Protein AF-A0A1I2HSJ0-F1 (afdb_monomer_lite)

Structure (mmCIF, N/CA/C/O backbone):
data_AF-A0A1I2HSJ0-F1
#
_entry.id   AF-A0A1I2HSJ0-F1
#
loop_
_atom_site.group_PDB
_atom_site.id
_atom_site.type_symbol
_atom_site.label_atom_id
_atom_site.label_alt_id
_atom_site.label_comp_id
_atom_site.label_asym_id
_atom_site.label_entity_id
_atom_site.label_seq_id
_atom_site.pdbx_PDB_ins_code
_atom_site.Cartn_x
_atom_site.Cartn_y
_atom_site.Cartn_z
_atom_site.occupancy
_atom_site.B_iso_or_equiv
_atom_site.auth_seq_id
_atom_site.auth_comp_id
_atom_site.auth_asym_id
_atom_site.auth_atom_id
_atom_site.pdbx_PDB_model_num
ATOM 1 N N . GLU A 1 1 ? -2.936 -10.728 34.534 1.00 44.41 1 GLU A N 1
ATOM 2 C CA . GLU A 1 1 ? -4.259 -10.962 33.909 1.00 44.41 1 GLU A CA 1
ATOM 3 C C . GLU A 1 1 ? -5.364 -11.464 34.856 1.00 44.41 1 GLU A C 1
ATOM 5 O O . GLU A 1 1 ? -6.481 -11.619 34.393 1.00 44.41 1 GLU A O 1
ATOM 10 N N . PHE A 1 2 ? -5.161 -11.601 36.178 1.00 40.41 2 PHE A N 1
ATOM 11 C CA . PHE A 1 2 ? -6.197 -12.157 37.080 1.00 40.41 2 PHE A CA 1
ATOM 12 C C . PHE A 1 2 ? -6.937 -11.155 37.998 1.00 40.41 2 PHE A C 1
ATOM 14 O O . PHE A 1 2 ? -7.727 -11.572 38.834 1.00 40.41 2 PHE A O 1
ATOM 21 N N . GLY A 1 3 ? -6.752 -9.837 37.840 1.00 39.75 3 GLY A N 1
ATOM 22 C CA . GLY A 1 3 ? -7.390 -8.831 38.715 1.00 39.75 3 GLY A CA 1
ATOM 23 C C . GLY A 1 3 ? -8.724 -8.244 38.225 1.00 39.75 3 GLY A C 1
ATOM 24 O O . GLY A 1 3 ? -9.483 -7.700 39.019 1.00 39.75 3 GLY A O 1
ATOM 25 N N . LEU A 1 4 ? -9.037 -8.349 36.928 1.00 43.53 4 LEU A N 1
ATOM 26 C CA . LEU A 1 4 ? -10.189 -7.658 36.321 1.00 43.53 4 LEU A CA 1
ATOM 27 C C . LEU A 1 4 ? -11.532 -8.382 36.521 1.00 43.53 4 LEU A C 1
ATOM 29 O O . LEU A 1 4 ? -12.572 -7.731 36.545 1.00 43.53 4 LEU A O 1
ATOM 33 N N . CYS A 1 5 ? -11.532 -9.706 36.706 1.00 46.28 5 CYS A N 1
ATOM 34 C CA . CYS A 1 5 ? -12.782 -10.472 36.806 1.00 46.28 5 CYS A CA 1
ATOM 35 C C . CYS A 1 5 ? -13.463 -10.340 38.176 1.00 46.28 5 CYS A C 1
ATOM 37 O O . CYS A 1 5 ? -14.684 -10.435 38.260 1.00 46.28 5 CYS A O 1
ATOM 39 N N . HIS A 1 6 ? -12.698 -10.108 39.249 1.00 43.31 6 HIS A N 1
ATOM 40 C CA . HIS A 1 6 ? -13.271 -10.070 40.596 1.00 43.31 6 HIS A CA 1
ATOM 41 C C . HIS A 1 6 ? -13.843 -8.692 40.957 1.00 43.31 6 HIS A C 1
ATOM 43 O O . HIS A 1 6 ? -14.881 -8.611 41.606 1.00 43.31 6 HIS A O 1
ATOM 49 N N . PHE A 1 7 ? -13.238 -7.612 40.453 1.00 44.72 7 PHE A N 1
ATOM 50 C CA . PHE A 1 7 ? -13.693 -6.244 40.725 1.00 44.72 7 PHE A CA 1
ATOM 51 C C . PHE A 1 7 ? -14.946 -5.851 39.925 1.00 44.72 7 PHE A C 1
ATOM 53 O O . PHE A 1 7 ? -15.774 -5.076 40.399 1.00 44.72 7 PHE A O 1
ATOM 60 N N . ALA A 1 8 ? -15.147 -6.450 38.743 1.00 49.34 8 ALA A N 1
ATOM 61 C CA . ALA A 1 8 ? -16.379 -6.274 37.974 1.00 49.34 8 ALA A CA 1
ATOM 62 C C . ALA A 1 8 ? -17.621 -6.740 38.755 1.00 49.34 8 ALA A C 1
ATOM 64 O O . ALA A 1 8 ? -18.686 -6.150 38.603 1.00 49.34 8 ALA A O 1
ATOM 65 N N . HIS A 1 9 ? -17.475 -7.751 39.621 1.00 50.16 9 HIS A N 1
ATOM 66 C CA . HIS A 1 9 ? -18.591 -8.378 40.326 1.00 50.16 9 HIS A CA 1
ATOM 67 C C . HIS A 1 9 ? -19.227 -7.477 41.404 1.00 50.16 9 HIS A C 1
ATOM 69 O O . HIS A 1 9 ? -20.451 -7.507 41.565 1.00 50.16 9 HIS A O 1
ATOM 75 N N . ASP A 1 10 ? -18.437 -6.649 42.099 1.00 46.84 10 ASP A N 1
ATOM 76 C CA . ASP A 1 10 ? -18.915 -5.824 43.222 1.00 46.84 10 ASP A CA 1
ATOM 77 C C . ASP A 1 10 ? -19.620 -4.538 42.748 1.00 46.84 10 ASP A C 1
ATOM 79 O O . ASP A 1 10 ? -20.697 -4.179 43.227 1.00 46.84 10 ASP A O 1
ATOM 83 N N . ILE A 1 11 ? -19.114 -3.911 41.680 1.00 53.66 11 ILE A N 1
ATOM 84 C CA . ILE A 1 11 ? -19.785 -2.762 41.049 1.00 53.66 11 ILE A CA 1
ATOM 85 C C . ILE A 1 11 ? -21.135 -3.191 40.448 1.00 53.66 11 ILE A C 1
ATOM 87 O O . ILE A 1 11 ? -22.133 -2.488 40.620 1.00 53.66 11 ILE A O 1
ATOM 91 N N . THR A 1 12 ? -21.237 -4.385 39.844 1.00 51.28 12 THR A N 1
ATOM 92 C CA . THR A 1 12 ? -22.528 -4.887 39.330 1.00 51.28 12 THR A CA 1
ATOM 93 C C . THR A 1 12 ? -23.609 -5.042 40.398 1.00 51.28 12 THR A C 1
ATOM 95 O O . THR A 1 12 ? -24.787 -4.947 40.057 1.00 51.28 12 THR A O 1
ATOM 98 N N . ALA A 1 13 ? -23.267 -5.266 41.672 1.00 55.00 13 ALA A N 1
ATOM 99 C CA . ALA A 1 13 ? -24.269 -5.470 42.719 1.00 55.00 13 ALA A CA 1
ATOM 100 C C . ALA A 1 13 ? -25.101 -4.202 42.988 1.00 55.00 13 ALA A C 1
ATOM 102 O O . ALA A 1 13 ? -26.310 -4.309 43.197 1.00 55.00 13 ALA A O 1
ATOM 103 N N . ARG A 1 14 ? -24.502 -3.005 42.882 1.00 51.84 14 ARG A N 1
ATOM 104 C CA . ARG A 1 14 ? -25.222 -1.720 43.015 1.00 51.84 14 ARG A CA 1
ATOM 105 C C . ARG A 1 14 ? -26.042 -1.347 41.773 1.00 51.84 14 ARG A C 1
ATOM 107 O O . ARG A 1 14 ? -27.007 -0.600 41.891 1.00 51.84 14 ARG A O 1
ATOM 114 N N . PHE A 1 15 ? -25.721 -1.906 40.604 1.00 51.09 15 PHE A N 1
ATOM 115 C CA . PHE A 1 15 ? -26.460 -1.680 39.352 1.00 51.09 15 PHE A CA 1
ATOM 116 C C . PHE A 1 15 ? -27.660 -2.625 39.134 1.00 51.09 15 PHE A C 1
ATOM 118 O O . PHE A 1 15 ? -28.466 -2.380 38.238 1.00 51.09 15 PHE A O 1
ATOM 125 N N . ARG A 1 16 ? -27.835 -3.674 39.953 1.00 49.19 16 ARG A N 1
ATOM 126 C CA . ARG A 1 16 ? -28.928 -4.668 39.817 1.00 49.19 16 ARG A CA 1
ATOM 127 C C . ARG A 1 16 ? -30.343 -4.139 40.075 1.00 49.19 16 ARG A C 1
ATOM 129 O O . ARG A 1 16 ? -31.298 -4.858 39.808 1.00 49.19 16 ARG A O 1
ATOM 136 N N . ALA A 1 17 ? -30.502 -2.918 40.583 1.00 52.84 17 ALA A N 1
ATOM 137 C CA . ALA A 1 17 ? -31.824 -2.353 40.870 1.00 52.84 17 ALA A CA 1
ATOM 138 C C . ALA A 1 17 ? -32.571 -1.844 39.619 1.00 52.84 17 ALA A C 1
ATOM 140 O O . ALA A 1 17 ? -33.705 -1.388 39.731 1.00 52.84 17 ALA A O 1
ATOM 141 N N . GLN A 1 18 ? -31.953 -1.895 38.436 1.00 57.91 18 GLN A N 1
ATOM 142 C CA . GLN A 1 18 ? -32.561 -1.437 37.187 1.00 57.91 18 GLN A CA 1
ATOM 143 C C . GLN A 1 18 ? -32.742 -2.608 36.212 1.00 57.91 18 GLN A C 1
ATOM 145 O O . GLN A 1 18 ? -31.921 -3.528 36.219 1.00 57.91 18 GLN A O 1
ATOM 150 N N . PRO A 1 19 ? -33.805 -2.600 35.384 1.00 60.06 19 PRO A N 1
ATOM 151 C CA . PRO A 1 19 ? -34.140 -3.712 34.504 1.00 60.06 19 PRO A CA 1
ATOM 152 C C . PRO A 1 19 ? -33.136 -3.797 33.350 1.00 60.06 19 PRO A C 1
ATOM 154 O O . PRO A 1 19 ? -33.367 -3.297 32.252 1.00 60.06 19 PRO A O 1
ATOM 157 N N . THR A 1 20 ? -31.997 -4.440 33.587 1.00 65.19 20 THR A N 1
ATOM 158 C CA . THR A 1 20 ? -31.202 -4.994 32.497 1.00 65.19 20 THR A CA 1
ATOM 159 C C . THR A 1 20 ? -31.960 -6.208 31.958 1.00 65.19 20 THR A C 1
ATOM 161 O O . THR A 1 20 ? -32.399 -7.051 32.747 1.00 65.19 20 THR A O 1
ATOM 164 N N . PRO A 1 21 ? -32.174 -6.322 30.635 1.00 71.12 21 PRO A N 1
ATOM 165 C CA . PRO A 1 21 ? -32.798 -7.514 30.088 1.00 71.12 21 PRO A CA 1
ATOM 166 C C . PRO A 1 21 ? -31.933 -8.721 30.478 1.00 71.12 21 PRO A C 1
ATOM 168 O O . PRO A 1 21 ? -30.738 -8.720 30.191 1.00 71.12 21 PRO A O 1
ATOM 171 N N . PRO A 1 22 ? -32.471 -9.766 31.124 1.00 72.56 22 PRO A N 1
ATOM 172 C CA . PRO A 1 22 ? -31.659 -10.901 31.570 1.00 72.56 22 PRO A CA 1
ATOM 173 C C . PRO A 1 22 ? -30.940 -11.622 30.411 1.00 72.56 22 PRO A C 1
ATOM 175 O O . PRO A 1 22 ? -29.936 -12.305 30.626 1.00 72.56 22 PRO A O 1
ATOM 178 N N . SER A 1 23 ? -31.408 -11.439 29.171 1.00 81.69 23 SER A N 1
ATOM 179 C CA . SER A 1 23 ? -30.760 -11.921 27.947 1.00 81.69 23 SER A CA 1
ATOM 180 C C . SER A 1 23 ? -29.439 -11.212 27.619 1.00 81.69 23 SER A C 1
ATOM 182 O O . SER A 1 23 ? -28.520 -11.880 27.131 1.00 81.69 23 SER A O 1
ATOM 184 N N . THR A 1 24 ? -29.285 -9.918 27.938 1.00 77.94 24 THR A N 1
ATOM 185 C CA . THR A 1 24 ? -28.072 -9.148 27.589 1.00 77.94 24 THR A CA 1
ATOM 186 C C . THR A 1 24 ? -26.873 -9.653 28.368 1.00 77.94 24 THR A C 1
ATOM 188 O O . THR A 1 24 ? -25.784 -9.837 27.831 1.00 77.94 24 THR A O 1
ATOM 191 N N . LEU A 1 25 ? -27.081 -9.925 29.654 1.00 77.50 25 LEU A N 1
ATOM 192 C CA . LEU A 1 25 ? -26.028 -10.382 30.550 1.00 77.50 25 LEU A CA 1
ATOM 193 C C . LEU A 1 25 ? -25.605 -11.815 30.212 1.00 77.50 25 LEU A C 1
ATOM 195 O O . LEU A 1 25 ? -24.420 -12.144 30.236 1.00 77.50 25 LEU A O 1
ATOM 199 N N . LYS A 1 26 ? -26.570 -12.659 29.829 1.00 83.75 26 LYS A N 1
ATOM 200 C CA . LYS A 1 26 ? -26.301 -14.024 29.370 1.00 83.75 26 LYS A CA 1
ATOM 201 C C . LYS A 1 26 ? -25.494 -14.033 28.069 1.00 83.75 26 LYS A C 1
ATOM 203 O O . LYS A 1 26 ? -24.528 -14.784 27.970 1.00 83.75 26 LYS A O 1
ATOM 208 N N . SER A 1 27 ? -25.865 -13.210 27.088 1.00 81.69 27 SER A N 1
ATOM 209 C CA . SER A 1 27 ? -25.133 -13.109 25.817 1.00 81.69 27 SER A CA 1
ATOM 210 C C . SER A 1 27 ? -23.717 -12.557 26.018 1.00 81.69 27 SER A C 1
ATOM 212 O O . SER A 1 27 ? -22.771 -13.111 25.455 1.00 81.69 27 SER A O 1
ATOM 214 N N . LEU A 1 28 ? -23.546 -11.577 26.914 1.00 77.50 28 LEU A N 1
ATOM 215 C CA . LEU A 1 28 ? -22.236 -11.027 27.266 1.00 77.50 28 LEU A CA 1
ATOM 216 C C . LEU A 1 28 ? -21.327 -12.099 27.886 1.00 77.50 28 LEU A C 1
ATOM 218 O O . LEU A 1 28 ? -20.192 -12.275 27.447 1.00 77.50 28 LEU A O 1
ATOM 222 N N . ASN A 1 29 ? -21.849 -12.863 28.851 1.00 79.69 29 ASN A N 1
ATOM 223 C CA . ASN A 1 29 ? -21.112 -13.944 29.514 1.00 79.69 29 ASN A CA 1
ATOM 224 C C . ASN A 1 29 ? -20.748 -15.087 28.556 1.00 79.69 29 ASN A C 1
ATOM 226 O O . ASN A 1 29 ? -19.729 -15.747 28.741 1.00 79.69 29 ASN A O 1
ATOM 230 N N . ASN A 1 30 ? -21.549 -15.294 27.511 1.00 85.50 30 ASN A N 1
ATOM 231 C CA . ASN A 1 30 ? -21.288 -16.290 26.475 1.00 85.50 30 ASN A CA 1
ATOM 232 C C . ASN A 1 30 ? -20.321 -15.790 25.382 1.00 85.50 30 ASN A C 1
ATOM 234 O O . ASN A 1 30 ? -20.060 -16.517 24.424 1.00 85.50 30 ASN A O 1
ATOM 238 N N . GLY A 1 31 ? -19.817 -14.553 25.477 1.00 84.00 31 GLY A N 1
ATOM 239 C CA . GLY A 1 31 ? -18.971 -13.938 24.449 1.00 84.00 31 GLY A CA 1
ATOM 240 C C . GLY A 1 31 ? -19.719 -13.564 23.162 1.00 84.00 31 GLY A C 1
ATOM 241 O O . GLY A 1 31 ? -19.091 -13.218 22.159 1.00 84.00 31 GLY A O 1
ATOM 242 N N . ALA A 1 32 ? -21.055 -13.598 23.169 1.00 89.75 32 ALA A N 1
ATOM 243 C CA . ALA A 1 32 ? -21.910 -13.207 22.050 1.00 89.75 32 ALA A CA 1
ATOM 244 C C . ALA A 1 32 ? -22.073 -11.677 21.998 1.00 89.75 32 ALA A C 1
ATOM 246 O O . ALA A 1 32 ? -23.175 -11.136 22.055 1.00 89.75 32 ALA A O 1
ATOM 247 N N . PHE A 1 33 ? -20.946 -10.963 21.895 1.00 88.75 33 PHE A N 1
ATOM 248 C CA . PHE A 1 33 ? -20.904 -9.505 22.023 1.00 88.75 33 PHE A CA 1
ATOM 249 C C . PHE A 1 33 ? -21.768 -8.772 20.992 1.00 88.75 33 PHE A C 1
ATOM 251 O O . PHE A 1 33 ? -22.210 -7.666 21.272 1.00 88.75 33 PHE A O 1
ATOM 258 N N . VAL A 1 34 ? -21.968 -9.332 19.794 1.00 88.19 34 VAL A N 1
ATOM 259 C CA . VAL A 1 34 ? -22.765 -8.689 18.732 1.00 88.19 34 VAL A CA 1
ATOM 260 C C . VAL A 1 34 ? -24.244 -8.659 19.112 1.00 88.19 34 VAL A C 1
ATOM 262 O O . VAL A 1 34 ? -24.867 -7.604 19.039 1.00 88.19 34 VAL A O 1
ATOM 265 N N . ASP A 1 35 ? -24.771 -9.785 19.591 1.00 88.62 35 ASP A N 1
ATOM 266 C CA . ASP A 1 35 ? -26.172 -9.902 20.004 1.00 88.62 35 ASP A CA 1
ATOM 267 C C . ASP A 1 35 ? -26.445 -9.023 21.232 1.00 88.62 35 ASP A C 1
ATOM 269 O O . ASP A 1 35 ? -27.440 -8.297 21.289 1.00 88.62 35 ASP A O 1
ATOM 273 N N . SER A 1 36 ? -25.504 -9.008 22.187 1.00 88.50 36 SER A N 1
ATOM 274 C CA . SER A 1 36 ? -25.561 -8.107 23.339 1.00 88.50 36 SER A CA 1
ATOM 275 C C . SER A 1 36 ? -25.579 -6.632 22.916 1.00 88.50 36 SER A C 1
ATOM 277 O O . SER A 1 36 ? -26.333 -5.850 23.487 1.00 88.50 36 SER A O 1
ATOM 279 N N . GLU A 1 37 ? -24.771 -6.230 21.924 1.00 90.69 37 GLU A N 1
ATOM 280 C CA . GLU A 1 37 ? -24.716 -4.842 21.434 1.00 90.69 37 GLU A CA 1
ATOM 281 C C . GLU A 1 37 ? -26.066 -4.393 20.886 1.00 90.69 37 GLU A C 1
ATOM 283 O O . GLU A 1 37 ? -26.517 -3.287 21.179 1.00 90.69 37 GLU A O 1
ATOM 288 N N . GLU A 1 38 ? -26.708 -5.249 20.091 1.00 91.06 38 GLU A N 1
ATOM 289 C CA . GLU A 1 38 ? -28.007 -4.959 19.496 1.00 91.06 38 GLU A CA 1
ATOM 290 C C . GLU A 1 38 ? -29.075 -4.778 20.578 1.00 91.06 38 GLU A C 1
ATOM 292 O O . GLU A 1 38 ? -29.839 -3.812 20.541 1.00 91.06 38 GLU A O 1
ATOM 297 N N . GLU A 1 39 ? -29.092 -5.651 21.587 1.00 90.19 39 GLU A N 1
ATOM 298 C CA . GLU A 1 39 ? -30.003 -5.520 22.723 1.00 90.19 39 GLU A CA 1
ATOM 299 C C . GLU A 1 39 ? -29.773 -4.226 23.510 1.00 90.19 39 GLU A C 1
ATOM 301 O O . GLU A 1 39 ? -30.736 -3.510 23.790 1.00 90.19 39 GLU A O 1
ATOM 306 N N . TRP A 1 40 ? -28.522 -3.869 23.810 1.00 92.06 40 TRP A N 1
ATOM 307 C CA . TRP A 1 40 ? -28.217 -2.599 24.475 1.00 92.06 40 TRP A CA 1
ATOM 308 C C . TRP A 1 40 ? -28.601 -1.392 23.613 1.00 92.06 40 TRP A C 1
ATOM 310 O O . TRP A 1 40 ? -29.163 -0.435 24.136 1.00 92.06 40 TRP A O 1
ATOM 320 N N . ARG A 1 41 ? -28.408 -1.439 22.289 1.00 91.19 41 ARG A N 1
ATOM 321 C CA . ARG A 1 41 ? -28.874 -0.376 21.378 1.00 91.19 41 ARG A CA 1
ATOM 322 C C . ARG A 1 41 ? -30.392 -0.237 21.349 1.00 91.19 41 ARG A C 1
ATOM 324 O O . ARG A 1 41 ? -30.890 0.883 21.265 1.00 91.19 41 ARG A O 1
ATOM 331 N N . ARG A 1 42 ? -31.138 -1.341 21.463 1.00 90.56 42 ARG A N 1
ATOM 332 C CA . ARG A 1 42 ? -32.598 -1.276 21.638 1.00 90.56 42 ARG A CA 1
ATOM 333 C C . ARG A 1 42 ? -32.965 -0.559 22.933 1.00 90.56 42 ARG A C 1
ATOM 335 O O . ARG A 1 42 ? -33.889 0.242 22.929 1.00 90.56 42 ARG A O 1
ATOM 342 N N . VAL A 1 43 ? -32.224 -0.785 24.018 1.00 90.00 43 VAL A N 1
ATOM 343 C CA . VAL A 1 43 ? -32.441 -0.051 25.275 1.00 90.00 43 VAL A CA 1
ATOM 344 C C . VAL A 1 43 ? -32.054 1.428 25.145 1.00 90.00 43 VAL A C 1
ATOM 346 O O . VAL A 1 43 ? -32.776 2.287 25.649 1.00 90.00 43 VAL A O 1
ATOM 349 N N . ALA A 1 44 ? -30.980 1.736 24.412 1.00 91.62 44 ALA A N 1
ATOM 350 C CA . ALA A 1 44 ? -30.547 3.104 24.122 1.00 91.62 44 ALA A C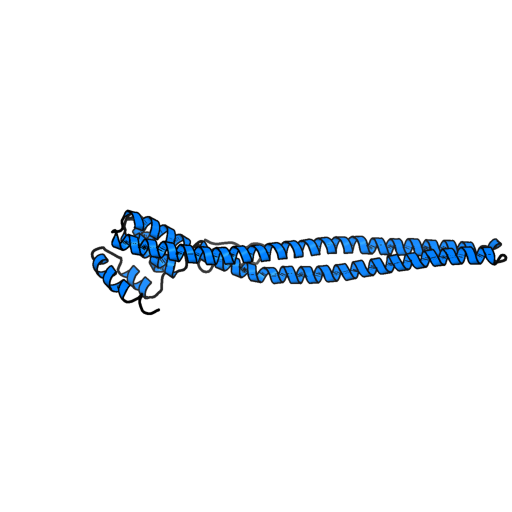A 1
ATOM 351 C C . ALA A 1 44 ? -31.630 3.948 23.452 1.00 91.62 44 ALA A C 1
ATOM 353 O O . ALA A 1 44 ? -31.747 5.136 23.739 1.00 91.62 44 ALA A O 1
ATOM 354 N N . PHE A 1 45 ? -32.461 3.327 22.615 1.00 91.00 45 PHE A N 1
ATOM 355 C CA . PHE A 1 45 ? -33.603 3.995 22.000 1.00 91.00 45 PHE A CA 1
ATOM 356 C C . PHE A 1 45 ? -34.622 4.502 23.032 1.00 91.00 45 PHE A C 1
ATOM 358 O O . PHE A 1 45 ? -35.150 5.601 22.888 1.00 91.00 45 PHE A O 1
ATOM 365 N N . PHE A 1 46 ? -34.893 3.720 24.080 1.00 91.50 46 PHE A N 1
ATOM 366 C CA . PHE A 1 46 ? -35.891 4.075 25.094 1.00 91.50 46 PHE A CA 1
ATOM 367 C C . PHE A 1 46 ? -35.337 4.982 26.191 1.00 91.50 46 PHE A C 1
ATOM 369 O O . PHE A 1 46 ? -36.080 5.779 26.762 1.00 91.50 46 PHE A O 1
ATOM 376 N N . ALA A 1 47 ? -34.050 4.858 26.506 1.00 91.31 47 ALA A N 1
ATOM 377 C CA . ALA A 1 47 ? -33.424 5.600 27.589 1.00 91.31 47 ALA A CA 1
ATOM 378 C C . ALA A 1 47 ? -32.015 6.070 27.180 1.00 91.31 47 ALA A C 1
ATOM 380 O O . ALA A 1 47 ? -31.019 5.534 27.670 1.00 91.31 47 ALA A O 1
ATOM 381 N N . PRO A 1 48 ? -31.913 7.083 26.297 1.00 92.19 48 PRO A N 1
ATOM 382 C CA . PRO A 1 48 ? -30.639 7.510 25.721 1.00 92.19 48 PRO A CA 1
ATOM 383 C C . PRO A 1 48 ? -29.688 8.153 26.729 1.00 92.19 48 PRO A C 1
ATOM 385 O O . PRO A 1 48 ? -28.506 8.200 26.460 1.00 92.19 48 PRO A O 1
ATOM 388 N N . ASN A 1 49 ? -30.178 8.620 27.883 1.00 91.88 49 ASN A N 1
ATOM 389 C CA . ASN A 1 49 ? -29.346 9.204 28.945 1.00 91.88 49 ASN A CA 1
ATOM 390 C C . ASN A 1 49 ? -29.126 8.221 30.108 1.00 91.88 49 ASN A C 1
ATOM 392 O O . ASN A 1 49 ? -28.798 8.616 31.232 1.00 91.88 49 ASN A O 1
ATOM 396 N N . TRP A 1 50 ? -29.407 6.932 29.897 1.00 91.44 50 TRP A N 1
ATOM 397 C CA . TRP A 1 50 ? -29.327 5.946 30.961 1.00 91.44 50 TRP A CA 1
ATOM 398 C C . TRP A 1 50 ? -27.871 5.616 31.276 1.00 91.44 50 TRP A C 1
ATOM 400 O O . TRP A 1 50 ? -27.233 4.824 30.607 1.00 91.44 50 TRP A O 1
ATOM 410 N N . ARG A 1 51 ? -27.321 6.194 32.338 1.00 91.62 51 ARG A N 1
ATOM 411 C CA . ARG A 1 51 ? -25.899 6.064 32.692 1.00 91.62 51 ARG A CA 1
ATOM 412 C C . ARG A 1 51 ? -25.291 4.639 32.589 1.00 91.62 51 ARG A C 1
ATOM 414 O O . ARG A 1 51 ? -24.287 4.499 31.894 1.00 91.62 51 ARG A O 1
ATOM 421 N N . PRO A 1 52 ? -25.841 3.571 33.208 1.00 89.94 52 PRO A N 1
ATOM 422 C CA . PRO A 1 52 ? -25.271 2.223 33.084 1.00 89.94 52 PRO A CA 1
ATOM 423 C C . PRO A 1 52 ? -25.216 1.687 31.646 1.00 89.94 52 PRO A C 1
ATOM 425 O O . PRO A 1 52 ? -24.361 0.855 31.342 1.00 89.94 52 PRO A O 1
ATOM 428 N N . LEU A 1 53 ? -26.107 2.149 30.765 1.00 92.69 53 LEU A N 1
ATOM 429 C CA . LEU A 1 53 ? -26.123 1.771 29.354 1.00 92.69 53 LEU A CA 1
ATOM 430 C C . LEU A 1 53 ? -24.807 2.135 28.675 1.00 92.69 53 LEU A C 1
ATOM 432 O O . LEU A 1 53 ? -24.164 1.256 28.110 1.00 92.69 53 LEU A O 1
ATOM 436 N N . HIS A 1 54 ? -24.401 3.405 28.756 1.00 94.88 54 HIS A N 1
ATOM 437 C CA . HIS A 1 54 ? -23.189 3.894 28.098 1.00 94.88 54 HIS A CA 1
ATOM 438 C C . HIS A 1 54 ? -21.947 3.185 28.625 1.00 94.88 54 HIS A C 1
ATOM 440 O O . HIS A 1 54 ? -21.072 2.811 27.853 1.00 94.88 54 HIS A O 1
ATOM 446 N N . PHE A 1 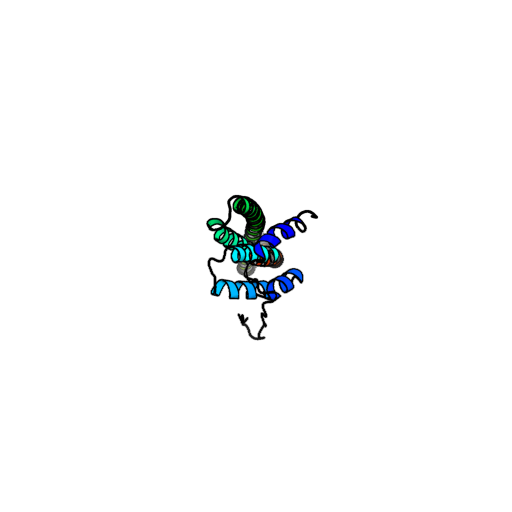55 ? -21.888 2.905 29.931 1.00 93.50 55 PHE A N 1
ATOM 447 C CA . PHE A 1 55 ? -20.788 2.121 30.491 1.00 93.50 55 PHE A CA 1
ATOM 448 C C . PHE A 1 55 ? -20.729 0.709 29.895 1.00 93.50 55 PHE A C 1
ATOM 450 O O . PHE A 1 55 ? -19.671 0.263 29.450 1.00 93.50 55 PHE A O 1
ATOM 457 N N . ASN A 1 56 ? -21.865 0.008 29.844 1.00 92.19 56 ASN A N 1
ATOM 458 C CA . ASN A 1 56 ? -21.925 -1.356 29.320 1.00 92.19 56 ASN A CA 1
ATOM 459 C C . ASN A 1 56 ? -21.673 -1.407 27.807 1.00 92.19 56 ASN A C 1
ATOM 461 O O . ASN A 1 56 ? -20.947 -2.288 27.345 1.00 92.19 56 ASN A O 1
ATOM 465 N N . LEU A 1 57 ? -22.203 -0.446 27.043 1.00 93.69 57 LEU A N 1
ATOM 466 C CA . LEU A 1 57 ? -21.904 -0.282 25.620 1.00 93.69 57 LEU A CA 1
ATOM 467 C C . LEU A 1 57 ? -20.419 0.013 25.392 1.00 93.69 57 LEU A C 1
ATOM 469 O O . LEU A 1 57 ? -19.827 -0.572 24.485 1.00 93.69 57 LEU A O 1
ATOM 473 N N . ALA A 1 58 ? -19.795 0.843 26.232 1.00 94.75 58 ALA A N 1
ATOM 474 C CA . ALA A 1 58 ? -18.370 1.138 26.148 1.00 94.75 58 ALA A CA 1
ATOM 475 C C . ALA A 1 58 ? -17.506 -0.109 26.389 1.00 94.75 58 ALA A C 1
ATOM 477 O O . ALA A 1 58 ? -16.618 -0.409 25.587 1.00 94.75 58 ALA A O 1
ATOM 478 N N . VAL A 1 59 ? -17.799 -0.871 27.450 1.00 90.38 59 VAL A N 1
ATOM 479 C CA . VAL A 1 59 ? -17.104 -2.128 27.784 1.00 90.38 59 VAL A CA 1
ATOM 480 C C . VAL A 1 59 ? -17.272 -3.157 26.668 1.00 90.38 59 VAL A C 1
ATOM 482 O O . VAL A 1 59 ? -16.309 -3.807 26.258 1.00 90.38 59 VAL A O 1
ATOM 485 N N . LEU A 1 60 ? -18.486 -3.288 26.138 1.00 91.75 60 LEU A N 1
ATOM 486 C CA . LEU A 1 60 ? -18.787 -4.208 25.051 1.00 91.75 60 LEU A CA 1
ATOM 487 C C . LEU A 1 60 ? -18.053 -3.811 23.764 1.00 91.75 60 LEU A C 1
ATOM 489 O O . LEU A 1 60 ? -17.443 -4.660 23.110 1.00 91.75 60 LEU A O 1
ATOM 493 N N . ALA A 1 61 ? -18.065 -2.525 23.412 1.00 93.19 61 ALA A N 1
ATOM 494 C CA . ALA A 1 61 ? -17.333 -2.003 22.265 1.00 93.19 61 ALA A CA 1
ATOM 495 C C . ALA A 1 61 ? -15.822 -2.225 22.418 1.00 93.19 61 ALA A C 1
ATOM 497 O O . ALA A 1 61 ? -15.149 -2.588 21.450 1.00 93.19 61 ALA A O 1
ATOM 498 N N . GLU A 1 62 ? -15.283 -2.072 23.629 1.00 92.06 62 GLU A N 1
ATOM 499 C CA . GLU A 1 62 ? -13.886 -2.383 23.908 1.00 92.06 62 GLU A CA 1
ATOM 500 C C . GLU A 1 62 ? -13.581 -3.876 23.727 1.00 92.06 62 GLU A C 1
ATOM 502 O O . GLU A 1 62 ? -12.590 -4.207 23.071 1.00 92.06 62 GLU A O 1
ATOM 507 N N . ALA A 1 63 ? -14.430 -4.771 24.245 1.00 88.31 63 ALA A N 1
ATOM 508 C CA . ALA A 1 63 ? -14.267 -6.220 24.099 1.00 88.31 63 ALA A CA 1
ATOM 509 C C . ALA A 1 63 ? -14.274 -6.659 22.624 1.00 88.31 63 ALA A C 1
ATOM 511 O O . ALA A 1 63 ? -13.527 -7.551 22.223 1.00 88.31 63 ALA A O 1
ATOM 512 N N . GLN A 1 64 ? -15.062 -5.980 21.788 1.00 88.31 64 GLN A N 1
ATOM 513 C CA . GLN A 1 64 ? -15.070 -6.174 20.337 1.00 88.31 64 GLN A CA 1
ATOM 514 C C . GLN A 1 64 ? -13.885 -5.505 19.607 1.00 88.31 64 GLN A C 1
ATOM 516 O O . GLN A 1 64 ? -13.729 -5.676 18.396 1.00 88.31 64 GLN A O 1
ATOM 521 N N . GLY A 1 65 ? -13.058 -4.720 20.302 1.00 89.38 65 GLY A N 1
ATOM 522 C CA . GLY A 1 65 ? -11.941 -3.968 19.726 1.00 89.38 65 GLY A CA 1
ATOM 523 C C . GLY A 1 65 ? -12.339 -2.675 19.005 1.00 89.38 65 GLY A C 1
ATOM 524 O O . GLY A 1 65 ? -11.489 -2.066 18.355 1.00 89.38 65 GLY A O 1
ATOM 525 N N . LYS A 1 66 ? -13.595 -2.225 19.127 1.00 90.81 66 LYS A N 1
ATOM 526 C CA . LYS A 1 66 ? -14.125 -0.983 18.541 1.00 90.81 66 LYS A CA 1
ATOM 527 C C . LYS A 1 66 ? -13.732 0.231 19.391 1.00 90.81 66 LYS A C 1
ATOM 529 O O . LYS A 1 66 ? -14.570 0.881 20.017 1.00 90.81 66 LYS A O 1
ATOM 534 N N . LEU A 1 67 ? -12.438 0.550 19.423 1.00 92.12 67 LEU A N 1
ATOM 535 C CA . LEU A 1 67 ? -11.886 1.562 20.337 1.00 92.12 67 LEU A CA 1
ATOM 536 C C . LEU A 1 67 ? -12.513 2.956 20.155 1.00 92.12 67 LEU A C 1
ATOM 538 O O . LEU A 1 67 ? -12.641 3.698 21.123 1.00 92.12 67 LEU A O 1
ATOM 542 N N . GLY A 1 68 ? -12.899 3.325 18.927 1.00 90.06 68 GLY A N 1
ATOM 543 C CA . GLY A 1 68 ? -13.573 4.598 18.652 1.00 90.06 68 GLY A CA 1
ATOM 544 C C . GLY A 1 68 ? -14.934 4.707 19.342 1.00 90.06 68 GLY A C 1
ATOM 545 O O . GLY A 1 68 ? -15.180 5.685 20.045 1.00 90.06 68 GLY A O 1
ATOM 546 N N . THR A 1 69 ? -15.772 3.680 19.187 1.00 92.88 69 THR A N 1
ATOM 547 C CA . THR A 1 69 ? -17.090 3.589 19.829 1.00 92.88 69 THR A CA 1
ATOM 548 C C . THR A 1 69 ? -16.955 3.537 21.346 1.00 92.88 69 THR A C 1
ATOM 550 O O . THR A 1 69 ? -17.614 4.309 22.029 1.00 92.88 69 THR A O 1
ATOM 553 N N . ALA A 1 70 ? -16.027 2.728 21.871 1.00 94.50 70 ALA A N 1
ATOM 554 C CA . ALA A 1 70 ? -15.786 2.635 23.311 1.00 94.50 70 ALA A CA 1
ATOM 555 C C . ALA A 1 70 ? -15.454 4.001 23.936 1.00 94.50 70 ALA A C 1
ATOM 557 O O . ALA A 1 70 ? -16.019 4.375 24.957 1.00 94.50 70 ALA A O 1
ATOM 558 N N . VAL A 1 71 ? -14.580 4.784 23.291 1.00 95.50 71 VAL A N 1
ATOM 559 C CA . VAL A 1 71 ? -14.238 6.141 23.749 1.00 95.50 71 VAL A CA 1
ATOM 560 C C . VAL A 1 71 ? -15.444 7.085 23.705 1.00 95.50 71 VAL A C 1
ATOM 562 O O . VAL A 1 71 ? -15.559 7.936 24.582 1.00 95.50 71 VAL A O 1
ATOM 565 N N . SER A 1 72 ? -16.316 6.971 22.698 1.00 95.31 72 SER A N 1
ATOM 566 C CA . SER A 1 72 ? -17.526 7.802 22.601 1.00 95.31 72 SER A CA 1
ATOM 567 C C . SER A 1 72 ? -18.482 7.518 23.756 1.00 95.31 72 SER A C 1
ATOM 569 O O . SER A 1 72 ? -18.852 8.432 24.484 1.00 95.31 72 SER A O 1
ATOM 571 N N . GLU A 1 73 ? -18.784 6.243 23.987 1.00 96.31 73 GLU A N 1
ATOM 572 C CA . GLU A 1 73 ? -19.703 5.804 25.040 1.00 96.31 73 GLU A CA 1
ATOM 573 C C . GLU A 1 73 ? -19.159 6.131 26.443 1.00 96.31 73 GLU A C 1
ATOM 575 O O . GLU A 1 73 ? -19.882 6.635 27.299 1.00 96.31 73 GLU A O 1
ATOM 580 N N . TYR A 1 74 ? -17.850 5.970 26.681 1.00 96.69 74 TYR A N 1
ATOM 581 C CA . TYR A 1 74 ? -17.233 6.410 27.941 1.00 96.69 74 TYR A CA 1
ATOM 582 C C . TYR A 1 74 ? -17.335 7.929 28.163 1.00 96.69 74 TYR A C 1
ATOM 584 O O . TYR A 1 74 ? -17.478 8.377 29.301 1.00 96.69 74 TYR A O 1
ATOM 592 N N . LYS A 1 75 ? -17.285 8.739 27.098 1.00 96.25 75 LYS A N 1
ATOM 593 C CA . LYS A 1 75 ? -17.481 10.194 27.205 1.00 96.25 75 LYS A CA 1
ATOM 594 C C . LYS A 1 75 ? -18.932 10.563 27.506 1.00 96.25 75 LYS A C 1
ATOM 596 O O . LYS A 1 75 ? -19.141 11.501 28.269 1.00 96.25 75 LYS A O 1
ATOM 601 N N . GLU A 1 76 ? -19.898 9.832 26.953 1.00 96.00 76 GLU A N 1
ATOM 602 C CA . GLU A 1 76 ? -21.330 10.005 27.247 1.00 96.00 76 GLU A CA 1
ATOM 603 C C . GLU A 1 76 ? -21.692 9.540 28.665 1.00 96.00 76 GLU A C 1
ATOM 605 O O . GLU A 1 76 ? -22.543 10.138 29.319 1.00 96.00 76 GLU A O 1
ATOM 610 N N . PHE A 1 77 ? -20.976 8.549 29.207 1.00 94.88 77 PHE A N 1
ATOM 611 C CA . PHE A 1 77 ? -21.097 8.155 30.613 1.00 94.88 77 PHE A CA 1
ATOM 612 C C . PHE A 1 77 ? -20.624 9.251 31.587 1.00 94.88 77 PHE A C 1
ATOM 614 O O . PHE A 1 77 ? -21.240 9.467 32.635 1.00 94.88 77 PHE A O 1
ATOM 621 N N . ARG A 1 78 ? -19.523 9.940 31.252 1.00 93.31 78 ARG A N 1
ATOM 622 C CA . ARG A 1 78 ? -18.816 10.899 32.122 1.00 93.31 78 ARG A CA 1
ATOM 623 C C . ARG A 1 78 ? -19.708 11.941 32.825 1.00 93.31 78 ARG A C 1
ATOM 625 O O . ARG A 1 78 ? -19.557 12.065 34.038 1.00 93.31 78 ARG A O 1
ATOM 632 N N . PRO A 1 79 ? -20.626 12.670 32.153 1.00 95.31 79 PRO A N 1
ATOM 633 C CA . PRO A 1 79 ? -21.450 13.697 32.804 1.00 95.31 79 PRO A CA 1
ATOM 634 C C . PRO A 1 79 ? -22.405 13.161 33.877 1.00 95.31 79 PRO A C 1
ATOM 636 O O . PRO A 1 79 ? -22.907 13.940 34.683 1.00 95.31 79 PRO A O 1
ATOM 639 N N . HIS A 1 80 ? -22.671 11.853 33.898 1.00 91.94 80 HIS A N 1
ATOM 640 C CA . HIS A 1 80 ? -23.641 11.246 34.807 1.00 91.94 80 HIS A CA 1
ATOM 641 C C . HIS A 1 80 ? -22.994 10.378 35.900 1.00 91.94 80 HIS A C 1
ATOM 643 O O . HIS A 1 80 ? -23.688 9.973 36.831 1.00 91.94 80 HIS A O 1
ATOM 649 N N . GLY A 1 81 ? -21.695 10.071 35.799 1.00 91.19 81 GLY A N 1
ATOM 650 C CA . GLY A 1 81 ? -20.959 9.237 36.759 1.00 91.19 81 GLY A CA 1
ATOM 651 C C . GLY A 1 81 ? -20.733 9.913 38.112 1.00 91.19 81 GLY A C 1
ATOM 652 O O . GLY A 1 81 ? -20.569 11.133 38.178 1.00 91.19 81 GLY A O 1
ATOM 653 N N . SER A 1 82 ? -20.673 9.125 39.188 1.00 93.81 82 SER A N 1
ATOM 654 C CA . SER A 1 82 ? -20.160 9.611 40.475 1.00 93.81 82 SER A CA 1
ATOM 655 C C . SER A 1 82 ? -18.661 9.950 40.367 1.00 93.81 82 SER A C 1
ATOM 657 O O . SER A 1 82 ? -17.993 9.440 39.464 1.00 93.81 82 SER A O 1
ATOM 659 N N . PRO A 1 83 ? -18.093 10.772 41.272 1.00 95.38 83 PRO A N 1
ATOM 660 C CA . PRO A 1 83 ? -16.666 11.112 41.235 1.00 95.38 83 PRO A CA 1
ATOM 661 C C . PRO A 1 83 ? -15.735 9.886 41.186 1.00 95.38 83 PRO A C 1
ATOM 663 O O . PRO A 1 83 ? -14.770 9.871 40.424 1.00 95.38 83 PRO A O 1
ATOM 666 N N . ASP A 1 84 ? -16.067 8.827 41.928 1.00 92.00 84 ASP A N 1
ATOM 667 C CA . ASP A 1 84 ? -15.273 7.593 41.970 1.00 92.00 84 ASP A CA 1
ATOM 668 C C . ASP A 1 84 ? -15.334 6.815 40.643 1.00 92.00 84 ASP A C 1
ATOM 670 O O . ASP A 1 84 ? -14.332 6.279 40.169 1.00 92.00 84 ASP A O 1
ATOM 674 N N . GLU A 1 85 ? -16.505 6.771 40.003 1.00 89.88 85 GLU A N 1
ATOM 675 C CA . GLU A 1 85 ? -16.679 6.118 38.701 1.00 89.88 85 GLU A CA 1
ATOM 676 C C . GLU A 1 85 ? -16.015 6.916 37.574 1.00 89.88 85 GLU A C 1
ATOM 678 O O . GLU A 1 85 ? -15.465 6.328 36.639 1.00 89.88 85 GLU A O 1
ATOM 683 N N . GLN A 1 86 ? -16.039 8.250 37.664 1.00 93.38 86 GLN A N 1
ATOM 684 C CA . GLN A 1 86 ? -15.364 9.126 36.708 1.00 93.38 86 GLN A CA 1
ATOM 685 C C . GLN A 1 86 ? -13.856 8.868 36.687 1.00 93.38 86 GLN A C 1
ATOM 687 O O . GLN A 1 86 ? -13.284 8.822 35.603 1.00 93.38 86 GLN A O 1
ATOM 692 N N . LEU A 1 87 ? -13.225 8.616 37.840 1.00 93.69 87 LEU A N 1
ATOM 693 C CA . LEU A 1 87 ? -11.798 8.286 37.903 1.00 93.69 87 LEU A CA 1
ATOM 694 C C . LEU A 1 87 ? -11.465 7.012 37.109 1.00 93.69 87 LEU A C 1
ATOM 696 O O . LEU A 1 87 ? -10.494 6.982 36.352 1.00 93.69 87 LEU A O 1
ATOM 700 N N . ILE A 1 88 ? -12.295 5.973 37.245 1.00 90.81 88 ILE A N 1
ATOM 701 C CA . ILE A 1 88 ? -12.130 4.704 36.520 1.00 90.81 88 ILE A CA 1
ATOM 702 C C . ILE A 1 88 ? -12.287 4.930 35.012 1.00 90.81 88 ILE A C 1
ATOM 704 O O . ILE A 1 88 ? -11.502 4.418 34.209 1.00 90.81 88 ILE A O 1
ATOM 708 N N . VAL A 1 89 ? -13.292 5.712 34.615 1.00 94.88 89 VAL A N 1
ATOM 709 C CA . VAL A 1 89 ? -13.551 6.020 33.205 1.00 94.88 89 VAL A CA 1
ATOM 710 C C . VAL A 1 89 ? -12.450 6.888 32.603 1.00 94.88 89 VAL A C 1
ATOM 712 O O . VAL A 1 89 ? -12.017 6.609 31.487 1.00 94.88 89 VAL A O 1
ATOM 715 N N . ASP A 1 90 ? -11.937 7.873 33.335 1.00 95.56 90 ASP A N 1
ATOM 716 C CA . ASP A 1 90 ? -10.845 8.733 32.878 1.00 95.56 90 ASP A CA 1
ATOM 717 C C . ASP A 1 90 ? -9.544 7.929 32.700 1.00 95.56 90 ASP A C 1
ATOM 719 O O . ASP A 1 90 ? -8.882 8.060 31.665 1.00 95.56 90 ASP A O 1
ATOM 723 N N . GLN A 1 91 ? -9.225 7.011 33.625 1.00 95.69 91 GLN A N 1
ATOM 724 C CA . GLN A 1 91 ? -8.123 6.058 33.438 1.00 95.69 91 GLN A CA 1
ATOM 725 C C . GLN A 1 91 ? -8.326 5.225 32.165 1.00 95.69 91 GLN A C 1
ATOM 727 O O . GLN A 1 91 ? -7.402 5.059 31.360 1.00 95.69 91 GLN A O 1
ATOM 732 N N . ARG A 1 92 ? -9.541 4.708 31.952 1.00 94.94 92 ARG A N 1
ATOM 733 C CA . ARG A 1 92 ? -9.828 3.858 30.795 1.00 94.94 92 ARG A CA 1
ATOM 734 C C . ARG A 1 92 ? -9.764 4.620 29.475 1.00 94.94 92 ARG A C 1
ATOM 736 O O . ARG A 1 92 ? -9.262 4.086 28.484 1.00 94.94 92 ARG A O 1
ATOM 743 N N . LEU A 1 93 ? -10.216 5.870 29.459 1.00 96.06 93 LEU A N 1
ATOM 744 C CA . LEU A 1 93 ? -10.106 6.769 28.313 1.00 96.06 93 LEU A CA 1
ATOM 745 C C . LEU A 1 93 ? -8.641 7.042 27.946 1.00 96.06 93 LEU A C 1
ATOM 747 O O . LEU A 1 93 ? -8.318 7.015 26.755 1.00 96.06 93 LEU A O 1
ATOM 751 N N . ASP A 1 94 ? -7.752 7.240 28.926 1.00 96.38 94 ASP A N 1
ATOM 752 C CA . ASP A 1 94 ? -6.312 7.392 28.667 1.00 96.38 94 ASP A CA 1
ATOM 753 C C . ASP A 1 94 ? -5.701 6.102 28.091 1.00 96.38 94 ASP A C 1
ATOM 755 O O . ASP A 1 94 ? -5.027 6.130 27.055 1.00 96.38 94 ASP A O 1
ATOM 759 N N . GLU A 1 95 ? -6.007 4.940 28.680 1.00 94.25 95 GLU A N 1
ATOM 760 C CA . GLU A 1 95 ? -5.555 3.637 28.171 1.00 94.25 95 GLU A CA 1
ATOM 761 C C . GLU A 1 95 ? -6.005 3.393 26.720 1.00 94.25 95 GLU A C 1
ATOM 763 O O . GLU A 1 95 ? -5.199 3.008 25.859 1.00 94.25 95 GLU A O 1
ATOM 768 N N . LEU A 1 96 ? -7.283 3.645 26.420 1.00 94.38 96 LEU A N 1
ATOM 769 C CA . LEU A 1 96 ? -7.843 3.527 25.073 1.00 94.38 96 LEU A CA 1
ATOM 770 C C . LEU A 1 96 ? -7.215 4.538 24.109 1.00 94.38 96 LEU A C 1
ATOM 772 O O . LEU A 1 96 ? -6.909 4.185 22.965 1.00 94.38 96 LEU A O 1
ATOM 776 N N . GLY A 1 97 ? -6.960 5.764 24.569 1.00 93.88 97 GLY A N 1
ATOM 777 C CA . GLY A 1 97 ? -6.245 6.795 23.823 1.00 93.88 97 GLY A CA 1
ATOM 778 C C . GLY A 1 97 ? -4.848 6.332 23.408 1.00 93.88 97 GLY A C 1
ATOM 779 O O . GLY A 1 97 ? -4.506 6.377 22.221 1.00 93.88 97 GLY A O 1
ATOM 780 N N . ARG A 1 98 ? -4.068 5.784 24.348 1.00 93.81 98 ARG A N 1
ATOM 781 C CA . ARG A 1 98 ? -2.733 5.218 24.075 1.00 93.81 98 ARG A CA 1
ATOM 782 C C . ARG A 1 98 ? -2.793 4.044 23.099 1.00 93.81 98 ARG A C 1
ATOM 784 O O . ARG A 1 98 ? -1.996 3.993 22.157 1.00 93.81 98 ARG A O 1
ATOM 791 N N . ARG A 1 99 ? -3.754 3.123 23.258 1.00 91.81 99 ARG A N 1
ATOM 792 C CA . ARG A 1 99 ? -3.960 1.998 22.321 1.00 91.81 99 ARG A CA 1
ATOM 793 C C . ARG A 1 99 ? -4.294 2.494 20.912 1.00 91.81 99 ARG A C 1
ATOM 795 O O . ARG A 1 99 ? -3.669 2.052 19.946 1.00 91.81 99 ARG A O 1
ATOM 802 N N . LYS A 1 100 ? -5.210 3.460 20.788 1.00 90.31 100 LYS A N 1
ATOM 803 C CA . LYS A 1 100 ? -5.590 4.079 19.508 1.00 90.31 100 LYS A CA 1
ATOM 804 C C . LYS A 1 100 ? -4.402 4.783 18.849 1.00 90.31 100 LYS A C 1
ATOM 806 O O . LYS A 1 100 ? -4.181 4.618 17.648 1.00 90.31 100 LYS A O 1
ATOM 811 N N . MET A 1 101 ? -3.597 5.519 19.616 1.00 87.38 101 MET A N 1
ATOM 812 C CA . MET A 1 101 ? -2.366 6.145 19.120 1.00 87.38 101 MET A CA 1
ATOM 813 C C . MET A 1 101 ? -1.351 5.109 18.626 1.00 87.38 101 MET A C 1
ATOM 815 O O . MET A 1 101 ? -0.811 5.266 17.533 1.00 87.38 101 MET A O 1
ATOM 819 N N . LYS A 1 102 ? -1.144 4.007 19.356 1.00 91.12 102 LYS A N 1
ATOM 820 C CA . LYS A 1 102 ? -0.239 2.926 18.932 1.00 91.12 102 LYS A CA 1
ATOM 821 C C . LYS A 1 102 ? -0.688 2.278 17.617 1.00 91.12 102 LYS A C 1
ATOM 823 O O . LYS A 1 102 ? 0.127 2.114 16.709 1.00 91.12 102 LYS A O 1
ATOM 828 N N . ILE A 1 103 ? -1.978 1.953 17.489 1.00 86.00 103 ILE A N 1
ATOM 829 C CA . ILE A 1 103 ? -2.536 1.328 16.276 1.00 86.00 103 ILE A CA 1
ATOM 830 C C . ILE A 1 103 ? -2.503 2.311 15.100 1.00 86.00 103 ILE A C 1
ATOM 832 O O . ILE A 1 103 ? -2.042 1.958 14.017 1.00 86.00 103 ILE A O 1
ATOM 836 N N . SER A 1 104 ? -2.929 3.561 15.308 1.00 85.00 104 SER A N 1
ATOM 837 C CA . SER A 1 104 ? -2.897 4.589 14.259 1.00 85.00 104 SER A CA 1
ATOM 838 C C . SER A 1 104 ? -1.472 4.934 13.818 1.00 85.00 104 SER A C 1
ATOM 840 O O . SER A 1 104 ? -1.239 5.136 12.628 1.00 85.00 104 SER A O 1
ATOM 842 N N . GLY A 1 105 ? -0.501 4.943 14.734 1.00 85.06 105 GLY A N 1
ATOM 843 C CA . GLY A 1 105 ? 0.914 5.133 14.418 1.00 85.06 105 GLY A CA 1
ATOM 844 C C . GLY A 1 105 ? 1.471 4.001 13.552 1.00 85.06 105 GLY A C 1
ATOM 845 O O . GLY A 1 105 ? 2.103 4.266 12.528 1.00 85.06 105 GLY A O 1
ATOM 846 N N . ALA A 1 106 ? 1.184 2.743 13.907 1.00 84.00 106 ALA A N 1
ATOM 847 C CA . ALA A 1 106 ? 1.556 1.583 13.095 1.00 84.00 106 ALA A CA 1
ATOM 848 C C . ALA A 1 106 ? 0.893 1.621 11.704 1.00 84.00 106 ALA A C 1
ATOM 850 O O . ALA A 1 106 ? 1.557 1.389 10.694 1.00 84.00 106 ALA A O 1
ATOM 851 N N . TYR A 1 107 ? -0.387 1.995 11.644 1.00 78.88 107 TYR A N 1
ATOM 852 C CA . TYR A 1 107 ? -1.147 2.147 10.403 1.00 78.88 107 TYR A CA 1
ATOM 853 C C . TYR A 1 107 ? -0.584 3.249 9.492 1.00 78.88 107 TYR A C 1
ATOM 855 O O . TYR A 1 107 ? -0.365 3.008 8.307 1.00 78.88 107 TYR A O 1
ATOM 863 N N . LYS A 1 108 ? -0.271 4.436 10.034 1.00 83.12 108 LYS A N 1
ATOM 864 C CA . LYS A 1 108 ? 0.346 5.539 9.272 1.00 83.12 108 LYS A CA 1
ATOM 865 C C . LYS A 1 108 ? 1.695 5.134 8.678 1.00 83.12 108 LYS A C 1
ATOM 867 O O . LYS A 1 108 ? 1.949 5.427 7.513 1.00 83.12 108 LYS A O 1
ATOM 872 N N . ARG A 1 109 ? 2.534 4.421 9.443 1.00 82.12 109 ARG A N 1
ATOM 873 C CA . ARG A 1 109 ? 3.816 3.891 8.943 1.00 82.12 109 ARG A CA 1
ATOM 874 C C . ARG A 1 109 ? 3.615 2.877 7.814 1.00 82.12 109 ARG A C 1
ATOM 876 O O . ARG A 1 109 ? 4.320 2.950 6.814 1.00 82.12 109 ARG A O 1
ATOM 883 N N . GLN A 1 110 ? 2.642 1.971 7.943 1.00 78.94 110 GLN A N 1
ATOM 884 C CA . GLN A 1 110 ? 2.326 0.999 6.890 1.00 78.94 110 GLN A CA 1
ATOM 885 C C . GLN A 1 110 ? 1.793 1.666 5.619 1.00 78.94 110 GLN A C 1
ATOM 887 O O . GLN A 1 110 ? 2.233 1.301 4.531 1.00 78.94 110 GLN A O 1
ATOM 892 N N . ILE A 1 111 ? 0.910 2.666 5.740 1.00 76.19 111 ILE A N 1
ATOM 893 C CA . ILE A 1 111 ? 0.448 3.440 4.581 1.00 76.19 111 ILE A CA 1
ATOM 894 C C . ILE A 1 111 ? 1.622 4.127 3.906 1.00 76.19 111 ILE A C 1
ATOM 896 O O . ILE A 1 111 ? 1.761 3.979 2.698 1.00 76.19 111 ILE A O 1
ATOM 900 N N . ALA A 1 112 ? 2.457 4.843 4.663 1.00 79.81 112 ALA A N 1
ATOM 901 C CA . ALA A 1 112 ? 3.594 5.563 4.100 1.00 79.81 112 ALA A CA 1
ATOM 902 C C . ALA A 1 112 ? 4.498 4.619 3.292 1.00 79.81 112 ALA A C 1
ATOM 904 O O . ALA A 1 112 ? 4.778 4.890 2.130 1.00 79.81 112 ALA A O 1
ATOM 905 N N . LEU A 1 113 ? 4.841 3.453 3.851 1.00 76.12 113 LEU A N 1
ATOM 906 C CA . LEU A 1 113 ? 5.624 2.428 3.151 1.00 76.12 113 LEU A CA 1
ATOM 907 C C . LEU A 1 113 ? 4.916 1.885 1.897 1.00 76.12 113 LEU A C 1
ATOM 909 O O . LEU A 1 113 ? 5.542 1.723 0.847 1.00 76.12 113 LEU A O 1
ATOM 913 N N . SER A 1 114 ? 3.610 1.613 1.977 1.00 70.38 114 SER A N 1
ATOM 914 C CA . SER A 1 114 ? 2.839 1.117 0.827 1.00 70.38 114 SER A CA 1
ATOM 915 C C . SER A 1 114 ? 2.697 2.163 -0.284 1.00 70.38 114 SER A C 1
ATOM 917 O O . SER A 1 114 ? 2.861 1.836 -1.452 1.00 70.38 114 SER A O 1
ATOM 919 N N . ALA A 1 115 ? 2.480 3.432 0.066 1.00 76.88 115 ALA A N 1
ATOM 920 C CA . ALA A 1 115 ? 2.364 4.522 -0.892 1.00 76.88 115 ALA A CA 1
ATOM 921 C C . ALA A 1 115 ? 3.702 4.762 -1.598 1.00 76.88 115 ALA A C 1
ATOM 923 O O . ALA A 1 115 ? 3.741 4.831 -2.821 1.00 76.88 115 ALA A O 1
ATOM 924 N N . THR A 1 116 ? 4.811 4.799 -0.852 1.00 77.50 116 THR A N 1
ATOM 925 C CA . THR A 1 116 ? 6.148 4.936 -1.443 1.00 77.50 116 THR A CA 1
ATOM 926 C C . THR A 1 116 ? 6.468 3.777 -2.386 1.00 77.50 116 THR A C 1
ATOM 928 O O . THR A 1 116 ? 6.925 4.016 -3.500 1.00 77.50 116 THR A O 1
ATOM 931 N N . SER A 1 117 ? 6.191 2.530 -1.991 1.00 74.94 117 SER A N 1
ATOM 932 C CA . SER A 1 117 ? 6.444 1.367 -2.859 1.00 74.94 117 SER A CA 1
ATOM 933 C C . SER A 1 117 ? 5.552 1.340 -4.103 1.00 74.94 117 SER A C 1
ATOM 935 O O . SER A 1 117 ? 6.044 1.010 -5.180 1.00 74.94 117 SER A O 1
ATOM 937 N N . MET A 1 118 ? 4.284 1.752 -4.003 1.00 70.38 118 MET A N 1
ATOM 938 C CA . MET A 1 118 ? 3.404 1.894 -5.168 1.00 70.38 118 MET A CA 1
ATOM 939 C C . MET A 1 118 ? 3.888 2.987 -6.122 1.00 70.38 118 MET A C 1
ATOM 941 O O . MET A 1 118 ? 3.952 2.742 -7.323 1.00 70.38 118 MET A O 1
ATOM 945 N N . THR A 1 119 ? 4.285 4.157 -5.614 1.00 73.75 119 THR A N 1
ATOM 946 C CA . THR A 1 119 ? 4.813 5.245 -6.453 1.00 73.75 119 THR A CA 1
ATOM 947 C C . THR A 1 119 ? 6.092 4.823 -7.168 1.00 73.75 119 THR A C 1
ATOM 949 O O . THR A 1 119 ? 6.233 5.069 -8.364 1.00 73.75 119 THR A O 1
ATOM 952 N N . LEU A 1 120 ? 7.001 4.135 -6.469 1.00 75.81 120 LEU A N 1
ATOM 953 C CA . LEU A 1 120 ? 8.213 3.590 -7.082 1.00 75.81 120 LEU A CA 1
ATOM 954 C C . LEU A 1 120 ? 7.888 2.513 -8.124 1.00 75.81 120 LEU A C 1
ATOM 956 O O . LEU A 1 120 ? 8.467 2.525 -9.206 1.00 75.81 120 LEU A O 1
ATOM 960 N N . GLY A 1 121 ? 6.933 1.623 -7.839 1.00 73.25 121 GLY A N 1
ATOM 961 C CA . GLY A 1 121 ? 6.497 0.587 -8.775 1.00 73.25 121 GLY A CA 1
ATOM 962 C C . GLY A 1 121 ? 5.871 1.157 -10.051 1.00 73.25 121 GLY A C 1
ATOM 963 O O . GLY A 1 121 ? 6.250 0.762 -11.151 1.00 73.25 121 GLY A O 1
ATOM 964 N N . VAL A 1 122 ? 4.961 2.128 -9.926 1.00 76.06 122 VAL A N 1
ATOM 965 C CA . VAL A 1 122 ? 4.324 2.797 -11.076 1.00 76.06 122 VAL A CA 1
ATOM 966 C C . VAL A 1 122 ? 5.340 3.633 -11.858 1.00 76.06 122 VAL A C 1
ATOM 968 O O . VAL A 1 122 ? 5.353 3.584 -13.088 1.00 76.06 122 VAL A O 1
ATOM 971 N N . GLY A 1 123 ? 6.230 4.350 -11.167 1.00 77.69 123 GLY A N 1
ATOM 972 C CA . GLY A 1 123 ? 7.309 5.109 -11.801 1.00 77.69 123 GLY A CA 1
ATOM 973 C C . GLY A 1 123 ? 8.264 4.218 -12.599 1.00 77.69 123 GLY A C 1
ATOM 974 O O . GLY A 1 123 ? 8.607 4.548 -13.733 1.00 77.69 123 GLY A O 1
ATOM 975 N N . ALA A 1 124 ? 8.627 3.054 -12.052 1.00 79.44 124 ALA A N 1
ATOM 976 C CA . ALA A 1 124 ? 9.444 2.058 -12.742 1.00 79.44 124 ALA A CA 1
ATOM 977 C C . ALA A 1 124 ? 8.765 1.554 -14.026 1.00 79.44 124 ALA A C 1
ATOM 979 O O . ALA A 1 124 ? 9.402 1.503 -15.076 1.00 79.44 124 ALA A O 1
ATOM 980 N N . ILE A 1 125 ? 7.460 1.261 -13.979 1.00 77.19 125 ILE A N 1
ATOM 981 C CA . ILE A 1 125 ? 6.694 0.849 -15.167 1.00 77.19 125 ILE A CA 1
ATOM 982 C C . ILE A 1 125 ? 6.692 1.960 -16.228 1.00 77.19 125 ILE A C 1
ATOM 984 O O . ILE A 1 125 ? 6.953 1.682 -17.397 1.00 77.19 125 ILE A O 1
ATOM 988 N N . GLY A 1 126 ? 6.472 3.220 -15.834 1.00 78.50 126 GLY A N 1
ATOM 989 C CA . GLY A 1 126 ? 6.535 4.361 -16.755 1.00 78.50 126 GLY A CA 1
ATOM 990 C C . GLY A 1 126 ? 7.908 4.513 -17.423 1.00 78.50 126 GLY A C 1
ATOM 991 O O . GLY A 1 126 ? 7.992 4.686 -18.640 1.00 78.50 126 GLY A O 1
ATOM 992 N N . GLY A 1 127 ? 8.988 4.370 -16.649 1.00 81.12 127 GLY A N 1
ATOM 993 C CA . GLY A 1 127 ? 10.357 4.369 -17.171 1.00 81.12 127 GLY A CA 1
ATOM 994 C C . GLY A 1 127 ? 10.623 3.215 -18.141 1.00 81.12 127 GLY A C 1
ATOM 995 O O . GLY A 1 127 ? 11.230 3.422 -19.191 1.00 81.12 127 GLY A O 1
ATOM 996 N N . ALA A 1 128 ? 10.117 2.016 -17.844 1.00 81.44 128 ALA A N 1
ATOM 997 C CA . ALA A 1 128 ? 10.259 0.869 -18.732 1.00 81.44 128 ALA A CA 1
ATOM 998 C C . ALA A 1 128 ? 9.523 1.062 -20.067 1.00 81.44 128 ALA A C 1
ATOM 1000 O O . ALA A 1 128 ? 10.089 0.752 -21.113 1.00 81.44 128 ALA A O 1
ATOM 1001 N N . VAL A 1 129 ? 8.310 1.629 -20.062 1.00 84.44 129 VAL A N 1
ATOM 1002 C CA . VAL A 1 129 ? 7.575 1.955 -21.301 1.00 84.44 129 VAL A CA 1
ATOM 1003 C C . VAL A 1 129 ? 8.386 2.910 -22.177 1.00 84.44 129 VAL A C 1
ATOM 1005 O O . VAL A 1 129 ? 8.504 2.685 -23.381 1.00 84.44 129 VAL A O 1
ATOM 1008 N N . ALA A 1 130 ? 9.015 3.930 -21.584 1.00 85.75 130 ALA A N 1
ATOM 1009 C CA . ALA A 1 130 ? 9.897 4.826 -22.327 1.00 85.75 130 ALA A CA 1
ATOM 1010 C C . ALA A 1 130 ? 11.090 4.077 -22.951 1.00 85.75 130 ALA A C 1
ATOM 1012 O O . ALA A 1 130 ? 11.413 4.313 -24.116 1.00 85.75 130 ALA A O 1
ATOM 1013 N N . MET A 1 131 ? 11.705 3.131 -22.229 1.00 86.56 131 MET A N 1
ATOM 1014 C CA . MET A 1 131 ? 12.786 2.302 -22.780 1.00 86.56 131 MET A CA 1
ATOM 1015 C C . MET A 1 131 ? 12.312 1.403 -23.931 1.00 86.56 131 MET A C 1
ATOM 1017 O O . MET A 1 131 ? 13.016 1.296 -24.934 1.00 86.56 131 MET A O 1
ATOM 1021 N N . PHE A 1 132 ? 11.111 0.822 -23.845 1.00 84.88 132 PHE A N 1
ATOM 1022 C CA . PHE A 1 132 ? 10.529 0.022 -24.930 1.00 84.88 132 PHE A CA 1
ATOM 1023 C C . PHE A 1 132 ? 10.199 0.843 -26.181 1.00 84.88 132 PHE A C 1
ATOM 1025 O O . PHE A 1 132 ? 10.282 0.310 -27.281 1.00 84.88 132 PHE A O 1
ATOM 1032 N N . ILE A 1 133 ? 9.862 2.129 -26.041 1.00 85.19 133 ILE A N 1
ATOM 1033 C CA . ILE A 1 133 ? 9.622 3.025 -27.187 1.00 85.19 133 ILE A CA 1
ATOM 1034 C C . ILE A 1 133 ? 10.946 3.491 -27.807 1.00 85.19 133 ILE A C 1
ATOM 1036 O O . ILE A 1 133 ? 11.072 3.580 -29.030 1.00 85.19 133 ILE A O 1
ATOM 1040 N N . LEU A 1 134 ? 11.944 3.809 -26.978 1.00 87.06 134 LEU A N 1
ATOM 1041 C CA . LEU A 1 134 ? 13.233 4.319 -27.448 1.00 87.06 134 LEU A CA 1
ATOM 1042 C C . LEU A 1 134 ? 14.144 3.220 -28.010 1.00 87.06 134 LEU A C 1
ATOM 1044 O O . LEU A 1 134 ? 14.932 3.510 -28.907 1.00 87.06 134 LEU A O 1
ATOM 1048 N N . GLY A 1 135 ? 14.030 1.979 -27.529 1.00 87.00 135 GLY A N 1
ATOM 1049 C CA . GLY A 1 135 ? 14.838 0.841 -27.981 1.00 87.00 135 GLY A CA 1
ATOM 1050 C C . GLY A 1 135 ? 14.768 0.609 -29.498 1.00 87.00 135 GLY A C 1
ATOM 1051 O O . GLY A 1 135 ? 15.806 0.703 -30.155 1.00 87.00 135 GLY A O 1
ATOM 1052 N N . PRO A 1 136 ? 13.573 0.394 -30.086 1.00 87.25 136 PRO A N 1
ATOM 1053 C CA . PRO A 1 136 ? 13.411 0.191 -31.526 1.00 87.25 136 PRO A CA 1
ATOM 1054 C C . PRO A 1 136 ? 13.952 1.356 -32.361 1.00 87.25 136 PRO A C 1
ATOM 1056 O O . PRO A 1 136 ? 14.654 1.129 -33.344 1.00 87.25 136 PRO A O 1
ATOM 1059 N N . ARG A 1 137 ? 13.748 2.604 -31.918 1.00 90.06 137 ARG A N 1
ATOM 1060 C CA . ARG A 1 137 ? 14.270 3.794 -32.614 1.00 90.06 137 ARG A CA 1
ATOM 1061 C C . ARG A 1 137 ? 15.797 3.824 -32.686 1.00 90.06 137 ARG A C 1
ATOM 1063 O O . ARG A 1 137 ? 16.351 4.321 -33.660 1.00 90.06 137 ARG A O 1
ATOM 1070 N N . GLN A 1 138 ? 16.492 3.307 -31.671 1.00 89.19 138 GLN A N 1
ATOM 1071 C CA . GLN A 1 138 ? 17.955 3.188 -31.716 1.00 89.19 138 GLN A CA 1
ATOM 1072 C C . GLN A 1 138 ? 18.398 2.085 -32.682 1.00 89.19 138 GLN A C 1
ATOM 1074 O O . GLN A 1 138 ? 19.406 2.247 -33.362 1.00 89.19 138 GLN A O 1
ATOM 1079 N N . THR A 1 139 ? 17.632 0.994 -32.786 1.00 86.62 139 THR A N 1
ATOM 1080 C CA . THR A 1 139 ? 17.926 -0.073 -33.758 1.00 86.62 139 THR A CA 1
ATOM 1081 C C . THR A 1 139 ? 17.660 0.356 -35.200 1.00 86.62 139 THR A C 1
ATOM 1083 O O . THR A 1 139 ? 18.405 -0.037 -36.089 1.00 86.62 139 THR A O 1
ATOM 1086 N N . GLU A 1 140 ? 16.647 1.193 -35.440 1.00 91.38 140 GLU A N 1
ATOM 1087 C CA . GLU A 1 140 ? 16.403 1.799 -36.756 1.00 91.38 140 GLU A CA 1
ATOM 1088 C C . GLU A 1 140 ? 17.557 2.718 -37.150 1.00 91.38 140 GLU A C 1
ATOM 1090 O O . GLU A 1 140 ? 18.111 2.559 -38.233 1.00 91.38 140 GLU A O 1
ATOM 1095 N N . LYS A 1 141 ? 18.013 3.580 -36.230 1.00 91.06 141 LYS A N 1
ATOM 1096 C CA . LYS A 1 141 ? 19.209 4.399 -36.459 1.00 91.06 141 LYS A CA 1
ATOM 1097 C C . LYS A 1 141 ? 20.435 3.547 -36.761 1.00 91.06 141 LYS A C 1
ATOM 1099 O O . LYS A 1 141 ? 21.133 3.843 -37.716 1.00 91.06 141 LYS A O 1
ATOM 1104 N N . ALA A 1 142 ? 20.689 2.478 -36.007 1.00 91.88 142 ALA A N 1
ATOM 1105 C CA . ALA A 1 142 ? 21.826 1.597 -36.283 1.00 91.88 142 ALA A CA 1
ATOM 1106 C C . ALA A 1 142 ? 21.821 1.084 -37.738 1.00 91.88 142 ALA A C 1
ATOM 1108 O O . ALA A 1 142 ? 22.856 1.123 -38.394 1.00 91.88 142 ALA A O 1
ATOM 1109 N N . LYS A 1 143 ? 20.647 0.711 -38.272 1.00 93.75 143 LYS A N 1
ATOM 1110 C CA . LYS A 1 143 ? 20.494 0.303 -39.680 1.00 93.75 143 LYS A CA 1
ATOM 1111 C C . LYS A 1 143 ? 20.756 1.442 -40.668 1.00 93.75 143 LYS A C 1
ATOM 1113 O O . LYS A 1 143 ? 21.335 1.197 -41.717 1.00 93.75 143 LYS A O 1
ATOM 1118 N N . GLU A 1 144 ? 20.345 2.671 -40.352 1.00 94.44 144 GLU A N 1
ATOM 1119 C CA . GLU A 1 144 ? 20.643 3.850 -41.183 1.00 94.44 144 GLU A CA 1
ATOM 1120 C C . GLU A 1 144 ? 22.155 4.113 -41.269 1.00 94.44 144 GLU A C 1
ATOM 1122 O O . GLU A 1 144 ? 22.670 4.377 -42.355 1.00 94.44 144 GLU A O 1
ATOM 1127 N N . TRP A 1 145 ? 22.875 4.006 -40.146 1.00 91.75 145 TRP A N 1
ATOM 1128 C CA . TRP A 1 145 ? 24.332 4.190 -40.100 1.00 91.75 145 TRP A CA 1
ATOM 1129 C C . TRP A 1 145 ? 25.087 3.063 -40.810 1.00 91.75 145 TRP A C 1
ATOM 1131 O O . TRP A 1 145 ? 26.072 3.337 -41.493 1.00 91.75 145 TRP A O 1
ATOM 1141 N N . ASP A 1 146 ? 24.611 1.823 -40.701 1.00 94.38 146 ASP A N 1
ATOM 1142 C CA . ASP A 1 146 ? 25.195 0.682 -41.412 1.00 94.38 146 ASP A CA 1
ATOM 1143 C C . ASP A 1 146 ? 24.989 0.802 -42.932 1.00 94.38 146 ASP A C 1
ATOM 1145 O O . ASP A 1 146 ? 25.942 0.703 -43.704 1.00 94.38 146 ASP A O 1
ATOM 1149 N N . ALA A 1 147 ? 23.781 1.180 -43.371 1.00 94.94 147 ALA A N 1
ATOM 1150 C CA . ALA A 1 147 ? 23.504 1.471 -44.778 1.00 94.94 147 ALA A CA 1
ATOM 1151 C C . ALA A 1 147 ? 24.352 2.644 -45.311 1.00 94.94 147 ALA A C 1
ATOM 1153 O O . ALA A 1 147 ? 24.837 2.601 -46.443 1.00 94.94 147 ALA A O 1
ATOM 1154 N N . ALA A 1 148 ? 24.573 3.687 -44.501 1.00 94.38 148 ALA A N 1
ATOM 1155 C CA . ALA A 1 148 ? 25.480 4.778 -44.855 1.00 94.38 148 ALA A CA 1
ATOM 1156 C C . ALA A 1 148 ? 26.935 4.292 -44.973 1.00 94.38 148 ALA A C 1
ATOM 1158 O O . ALA A 1 148 ? 27.639 4.683 -45.905 1.00 94.38 148 ALA A O 1
ATOM 1159 N N . ALA A 1 149 ? 27.381 3.402 -44.082 1.00 94.44 149 ALA A N 1
ATOM 1160 C CA . ALA A 1 149 ? 28.711 2.807 -44.152 1.00 94.44 149 ALA A CA 1
ATOM 1161 C C . ALA A 1 149 ? 28.906 1.961 -45.419 1.00 94.44 149 ALA A C 1
ATOM 1163 O O . ALA A 1 149 ? 29.968 2.026 -46.039 1.00 94.44 149 ALA A O 1
ATOM 1164 N N . GLU A 1 150 ? 27.888 1.202 -45.836 1.00 94.88 150 GLU A N 1
ATOM 1165 C CA . GLU A 1 150 ? 27.904 0.451 -47.096 1.00 94.88 150 GLU A CA 1
ATOM 1166 C C . GLU A 1 150 ? 28.005 1.372 -48.315 1.00 94.88 150 GLU A C 1
ATOM 1168 O O . GLU A 1 150 ? 28.792 1.099 -49.222 1.00 94.88 150 GLU A O 1
ATOM 1173 N N . GLN A 1 151 ? 27.274 2.491 -48.325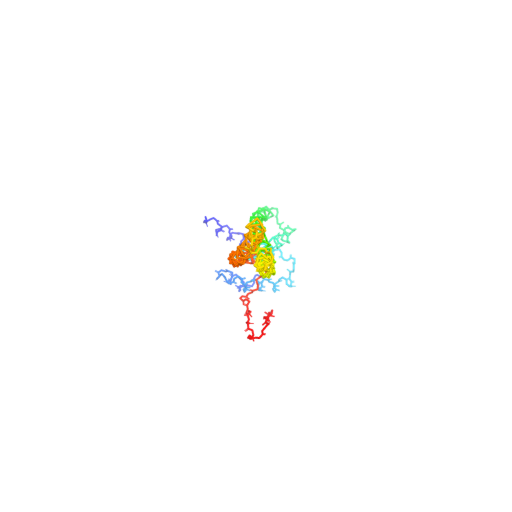 1.00 95.31 151 GLN A N 1
ATOM 1174 C CA . GLN A 1 151 ? 27.364 3.482 -49.402 1.00 95.31 151 GLN A CA 1
ATOM 1175 C C . GLN A 1 151 ? 28.757 4.117 -49.480 1.00 95.31 151 GLN A C 1
ATOM 1177 O O . GLN A 1 151 ? 29.324 4.210 -50.568 1.00 95.31 151 GLN A O 1
ATOM 1182 N N . VAL A 1 152 ? 29.338 4.505 -48.341 1.00 93.75 152 VAL A N 1
ATOM 1183 C CA . VAL A 1 152 ? 30.697 5.072 -48.270 1.00 93.75 152 VAL A CA 1
ATOM 1184 C C . VAL A 1 152 ? 31.744 4.043 -48.712 1.00 93.75 152 VAL A C 1
ATOM 1186 O O . VAL A 1 152 ? 32.634 4.366 -49.498 1.00 93.75 152 VAL A O 1
ATOM 1189 N N . ALA A 1 153 ? 31.606 2.782 -48.296 1.00 93.44 153 ALA A N 1
ATOM 1190 C CA . ALA A 1 153 ? 32.477 1.704 -48.759 1.00 93.44 153 ALA A CA 1
ATOM 1191 C C . ALA A 1 153 ? 32.343 1.464 -50.276 1.00 93.44 153 ALA A C 1
ATOM 1193 O O . ALA A 1 153 ? 33.344 1.237 -50.956 1.00 93.44 153 ALA A O 1
ATOM 1194 N N . ALA A 1 154 ? 31.128 1.555 -50.826 1.00 93.00 154 ALA A N 1
ATOM 1195 C CA . ALA A 1 154 ? 30.888 1.431 -52.261 1.00 93.00 154 ALA A CA 1
ATOM 1196 C C . ALA A 1 154 ? 31.518 2.583 -53.065 1.00 93.00 154 ALA A C 1
ATOM 1198 O O . ALA A 1 154 ? 32.023 2.336 -54.159 1.00 93.00 154 ALA A O 1
ATOM 1199 N N . MET A 1 155 ? 31.563 3.807 -52.520 1.00 91.31 155 MET A N 1
ATOM 1200 C CA . MET A 1 155 ? 32.294 4.930 -53.132 1.00 91.31 155 MET A CA 1
ATOM 1201 C C . MET A 1 155 ? 33.797 4.647 -53.230 1.00 91.31 155 MET A C 1
ATOM 1203 O O . MET A 1 155 ? 34.407 4.957 -54.251 1.00 91.31 155 MET A O 1
ATOM 1207 N N . GLY A 1 156 ? 34.379 3.990 -52.221 1.00 90.00 156 GLY A N 1
ATOM 1208 C CA . GLY A 1 156 ? 35.774 3.536 -52.263 1.00 90.00 156 GLY A CA 1
ATOM 1209 C C . GLY A 1 156 ? 36.063 2.521 -53.378 1.00 90.00 156 GLY A C 1
ATOM 1210 O O . GLY A 1 156 ? 37.177 2.484 -53.891 1.00 90.00 156 GLY A O 1
ATOM 1211 N N . ASN A 1 157 ? 35.057 1.749 -53.806 1.00 92.00 157 ASN A N 1
ATOM 1212 C CA . ASN A 1 157 ? 35.160 0.775 -54.903 1.00 92.00 157 ASN A CA 1
ATOM 1213 C C . ASN A 1 157 ? 34.892 1.380 -56.294 1.00 92.00 157 ASN A C 1
ATOM 1215 O O . ASN A 1 157 ? 34.860 0.648 -57.287 1.00 92.00 157 ASN A O 1
ATOM 1219 N N . ALA A 1 158 ? 34.655 2.691 -56.397 1.00 92.94 158 ALA A N 1
ATOM 1220 C CA . ALA A 1 158 ? 34.446 3.335 -57.687 1.00 92.94 158 ALA A CA 1
ATOM 1221 C C . ALA A 1 158 ? 35.722 3.238 -58.552 1.00 92.94 158 ALA A C 1
ATOM 1223 O O . ALA A 1 158 ? 36.822 3.372 -58.015 1.00 92.94 158 ALA A O 1
ATOM 1224 N N . PRO A 1 159 ? 35.612 3.084 -59.888 1.00 90.38 159 PRO A N 1
ATOM 1225 C CA . PRO A 1 159 ? 36.759 2.826 -60.768 1.00 90.38 159 PRO A CA 1
ATOM 1226 C C . PRO A 1 159 ? 37.922 3.816 -60.611 1.00 90.38 159 PRO A C 1
ATOM 1228 O O . PRO A 1 159 ? 39.074 3.423 -60.715 1.00 90.38 159 PRO A O 1
ATOM 1231 N N . GLY A 1 160 ? 37.630 5.086 -60.306 1.00 85.69 160 GLY A N 1
ATOM 1232 C CA . GLY A 1 160 ? 38.652 6.118 -60.102 1.00 85.69 160 GLY A CA 1
ATOM 1233 C C . GLY A 1 160 ? 39.406 6.048 -58.768 1.00 85.69 160 GLY A C 1
ATOM 1234 O O . GLY A 1 160 ? 40.442 6.686 -58.642 1.00 85.69 160 GLY A O 1
ATOM 1235 N N . CYS A 1 161 ? 38.914 5.294 -57.780 1.00 86.38 161 CYS A N 1
ATOM 1236 C CA . CYS A 1 161 ? 39.541 5.161 -56.459 1.00 86.38 161 CYS A CA 1
ATOM 1237 C C . CYS A 1 161 ? 40.207 3.807 -56.219 1.00 86.38 161 CYS A C 1
ATOM 1239 O O . CYS A 1 161 ? 40.937 3.663 -55.245 1.00 86.38 161 CYS A O 1
ATOM 1241 N N . VAL A 1 162 ? 40.006 2.831 -57.108 1.00 88.50 162 VAL A N 1
ATOM 1242 C CA . VAL A 1 162 ? 40.644 1.510 -57.000 1.00 88.50 162 VAL A CA 1
ATOM 1243 C C . VAL A 1 162 ? 42.135 1.569 -57.356 1.00 88.50 162 VAL A C 1
ATOM 1245 O O . VAL A 1 162 ? 42.926 0.817 -56.793 1.00 88.50 162 VAL A O 1
ATOM 1248 N N . GLU A 1 163 ? 42.538 2.469 -58.257 1.00 90.25 163 GLU A N 1
ATOM 1249 C CA . GLU A 1 163 ? 43.945 2.626 -58.662 1.00 90.25 163 GLU A CA 1
ATOM 1250 C C . GLU A 1 163 ? 44.771 3.463 -57.667 1.00 90.25 163 GLU A C 1
ATOM 1252 O O . GLU A 1 163 ? 45.989 3.297 -57.587 1.00 90.25 163 GLU A O 1
ATOM 1257 N N . ASP A 1 164 ? 44.121 4.324 -56.874 1.00 91.81 164 ASP A N 1
ATOM 1258 C CA . ASP A 1 164 ? 44.761 5.141 -55.840 1.00 91.81 164 ASP A CA 1
ATOM 1259 C C . ASP A 1 164 ? 44.494 4.568 -54.440 1.00 91.81 164 ASP A C 1
ATOM 1261 O O . ASP A 1 164 ? 43.444 4.785 -53.827 1.00 91.81 164 ASP A O 1
ATOM 1265 N N . THR A 1 165 ? 45.499 3.879 -53.895 1.00 92.12 165 THR A N 1
ATOM 1266 C CA . THR A 1 165 ? 45.476 3.281 -52.552 1.00 92.12 165 THR A CA 1
ATOM 1267 C C . THR A 1 165 ? 45.089 4.283 -51.456 1.00 92.12 165 THR A C 1
ATOM 1269 O O . THR A 1 165 ? 44.494 3.892 -50.449 1.00 92.12 165 THR A O 1
ATOM 1272 N N . SER A 1 166 ? 45.408 5.573 -51.622 1.00 93.75 166 SER A N 1
ATOM 1273 C CA . SER A 1 166 ? 45.063 6.600 -50.636 1.00 93.75 166 SER A CA 1
ATOM 1274 C C . SER A 1 166 ? 43.560 6.891 -50.614 1.00 93.75 166 SER A C 1
ATOM 1276 O O . SER A 1 166 ? 42.978 6.983 -49.529 1.00 93.75 166 SER A O 1
ATOM 1278 N N . CYS A 1 167 ? 42.915 6.932 -51.788 1.00 92.31 167 CYS A N 1
ATOM 1279 C CA . CYS A 1 167 ? 41.471 7.121 -51.900 1.00 92.31 167 CYS A CA 1
ATOM 1280 C C . CYS A 1 167 ? 40.712 5.942 -51.273 1.00 92.31 167 CYS A C 1
ATOM 1282 O O . CYS A 1 167 ? 39.818 6.139 -50.446 1.00 92.31 167 CYS A O 1
ATOM 1284 N N . TYR A 1 168 ? 41.097 4.711 -51.623 1.00 91.31 168 TYR A N 1
ATOM 1285 C CA . TYR A 1 168 ? 40.461 3.502 -51.098 1.00 91.31 168 TYR A CA 1
ATOM 1286 C C . TYR A 1 168 ? 40.537 3.423 -49.564 1.00 91.31 168 TYR A C 1
ATOM 1288 O O . TYR A 1 168 ? 39.521 3.202 -48.898 1.00 91.31 168 TYR A O 1
ATOM 1296 N N . ASN A 1 169 ? 41.726 3.659 -48.995 1.00 93.75 169 ASN A N 1
ATOM 1297 C CA . ASN A 1 169 ? 41.933 3.607 -47.547 1.00 93.75 169 ASN A CA 1
ATOM 1298 C C . ASN A 1 169 ? 41.108 4.668 -46.807 1.00 93.75 169 ASN A C 1
ATOM 1300 O O . ASN A 1 169 ? 40.537 4.364 -45.761 1.00 93.75 169 ASN A O 1
ATOM 1304 N N . TYR A 1 170 ? 40.988 5.876 -47.366 1.00 94.44 170 TYR A N 1
ATOM 1305 C CA . TYR A 1 170 ? 40.192 6.953 -46.775 1.00 94.44 170 TYR A CA 1
ATOM 1306 C C . TYR A 1 170 ? 38.706 6.582 -46.646 1.00 94.44 170 TYR A C 1
ATOM 1308 O O . TYR A 1 170 ? 38.114 6.735 -45.575 1.00 94.44 170 TYR A O 1
ATOM 1316 N N . TYR A 1 171 ? 38.101 6.045 -47.711 1.00 93.38 171 TYR A N 1
ATOM 1317 C CA . TYR A 1 171 ? 36.695 5.627 -47.677 1.00 93.38 171 TYR A CA 1
ATOM 1318 C C . TYR A 1 171 ? 36.467 4.401 -46.786 1.00 93.38 171 TYR A C 1
ATOM 1320 O O . TYR A 1 171 ? 35.457 4.336 -46.083 1.00 93.38 171 TYR A O 1
ATOM 1328 N N . GLN A 1 172 ? 37.409 3.454 -46.754 1.00 92.88 172 GLN A N 1
ATOM 1329 C CA . GLN A 1 172 ? 37.337 2.310 -45.840 1.00 92.88 172 GLN A CA 1
ATOM 1330 C C . GLN A 1 172 ? 37.427 2.731 -44.370 1.00 92.88 172 GLN A C 1
ATOM 1332 O O . GLN A 1 172 ? 36.662 2.228 -43.548 1.00 92.88 172 GLN A O 1
ATOM 1337 N N . GLU A 1 173 ? 38.311 3.673 -44.029 1.00 94.69 173 GLU A N 1
ATOM 1338 C CA . GLU A 1 173 ? 38.431 4.186 -42.662 1.00 94.69 173 GLU A CA 1
ATOM 1339 C C . GLU A 1 173 ? 37.140 4.890 -42.220 1.00 94.69 173 GLU A C 1
ATOM 1341 O O . GLU A 1 173 ? 36.629 4.617 -41.131 1.00 94.69 173 GLU A O 1
ATOM 1346 N N . GLN A 1 174 ? 36.537 5.710 -43.087 1.00 94.88 174 GLN A N 1
ATOM 1347 C CA . GLN A 1 174 ? 35.234 6.313 -42.793 1.00 94.88 174 GLN A CA 1
ATOM 1348 C C . GLN A 1 174 ? 34.124 5.272 -42.630 1.00 94.88 174 GLN A C 1
ATOM 1350 O O . GLN A 1 174 ? 33.363 5.340 -41.664 1.00 94.88 174 GLN A O 1
ATOM 1355 N N . ALA A 1 175 ? 34.044 4.284 -43.526 1.00 94.00 175 ALA A N 1
ATOM 1356 C CA . ALA A 1 175 ? 33.067 3.204 -43.412 1.00 94.00 175 ALA A CA 1
ATOM 1357 C C . ALA A 1 175 ? 33.251 2.412 -42.105 1.00 94.00 175 ALA A C 1
ATOM 1359 O O . ALA A 1 175 ? 32.269 2.040 -41.463 1.00 94.00 175 ALA A O 1
ATOM 1360 N N . HIS A 1 176 ? 34.495 2.195 -41.668 1.00 94.94 176 HIS A N 1
ATOM 1361 C CA . HIS A 1 176 ? 34.795 1.547 -40.393 1.00 94.94 176 HIS A CA 1
ATOM 1362 C C . HIS A 1 176 ? 34.301 2.370 -39.191 1.00 94.94 176 HIS A C 1
ATOM 1364 O O . HIS A 1 176 ? 33.697 1.807 -38.278 1.00 94.94 176 HIS A O 1
ATOM 1370 N N . VAL A 1 177 ? 34.497 3.695 -39.192 1.00 95.12 177 VAL A N 1
ATOM 1371 C CA . VAL A 1 177 ? 33.973 4.580 -38.132 1.00 95.12 177 VAL A CA 1
ATOM 1372 C C . VAL A 1 177 ? 32.441 4.534 -38.078 1.00 95.12 177 VAL A C 1
ATOM 1374 O O . VAL A 1 177 ? 31.878 4.386 -36.994 1.00 95.12 177 VAL A O 1
ATOM 1377 N N . LEU A 1 178 ? 31.769 4.586 -39.233 1.00 93.56 178 LEU A N 1
ATOM 1378 C CA . LEU A 1 178 ? 30.304 4.519 -39.315 1.00 93.56 178 LEU A CA 1
ATOM 1379 C C . LEU A 1 178 ? 29.754 3.183 -38.789 1.00 93.56 178 LEU A C 1
ATOM 1381 O O . LEU A 1 178 ? 28.805 3.187 -38.004 1.00 93.56 178 LEU A O 1
ATOM 1385 N N . ARG A 1 179 ? 30.383 2.052 -39.145 1.00 94.88 179 ARG A N 1
ATOM 1386 C CA . ARG A 1 179 ? 30.026 0.724 -38.605 1.00 94.88 179 ARG A CA 1
ATOM 1387 C C . ARG A 1 179 ? 30.238 0.641 -37.097 1.00 94.88 179 ARG A C 1
ATOM 1389 O O . ARG A 1 179 ? 29.362 0.169 -36.379 1.00 94.88 179 ARG A O 1
ATOM 1396 N N . ALA A 1 180 ? 31.358 1.164 -36.596 1.00 94.88 180 ALA A N 1
ATOM 1397 C CA . ALA A 1 180 ? 31.629 1.183 -35.160 1.00 94.88 180 ALA A CA 1
ATOM 1398 C C . ALA A 1 180 ? 30.581 1.998 -34.378 1.00 94.88 180 ALA A C 1
ATOM 1400 O O . ALA A 1 180 ? 30.245 1.657 -33.240 1.00 94.88 180 ALA A O 1
ATOM 1401 N N . ASP A 1 181 ? 30.048 3.072 -34.962 1.00 92.56 181 ASP A N 1
ATOM 1402 C CA . ASP A 1 181 ? 28.956 3.833 -34.356 1.00 92.56 181 ASP A CA 1
ATOM 1403 C C . ASP A 1 181 ? 27.601 3.119 -34.482 1.00 92.56 181 ASP A C 1
ATOM 1405 O O . ASP A 1 181 ? 26.842 3.112 -33.505 1.00 92.56 181 ASP A O 1
ATOM 1409 N N . ALA A 1 182 ? 27.321 2.442 -35.602 1.00 92.38 182 ALA A N 1
ATOM 1410 C CA . ALA A 1 182 ? 26.151 1.573 -35.752 1.00 92.38 182 ALA A CA 1
ATOM 1411 C C . ALA A 1 182 ? 26.112 0.483 -34.661 1.00 92.38 182 ALA A C 1
ATOM 1413 O O . ALA A 1 182 ? 25.099 0.350 -33.964 1.00 92.38 182 ALA A O 1
ATOM 1414 N N . ASP A 1 183 ? 27.239 -0.189 -34.406 1.00 94.06 183 ASP A N 1
ATOM 1415 C CA . ASP A 1 183 ? 27.385 -1.195 -33.343 1.00 94.06 183 ASP A CA 1
ATOM 1416 C C . ASP A 1 183 ? 27.108 -0.612 -31.948 1.00 94.06 183 ASP A C 1
ATOM 1418 O O . ASP A 1 183 ? 26.477 -1.251 -31.095 1.00 94.06 183 ASP A O 1
ATOM 1422 N N . LYS A 1 184 ? 27.547 0.627 -31.674 1.00 92.50 184 LYS A N 1
ATOM 1423 C CA . LYS A 1 184 ? 27.235 1.307 -30.402 1.00 92.50 184 LYS A CA 1
ATOM 1424 C C . LYS A 1 184 ? 25.736 1.555 -30.261 1.00 92.50 184 LYS A C 1
ATOM 1426 O O . LYS A 1 184 ? 25.207 1.388 -29.157 1.00 92.50 184 LYS A O 1
ATOM 1431 N N . PHE A 1 185 ? 25.050 1.966 -31.329 1.00 88.81 185 PHE A N 1
ATOM 1432 C CA . PHE A 1 185 ? 23.601 2.188 -31.309 1.00 88.81 185 PHE A CA 1
ATOM 1433 C C . PHE A 1 185 ? 22.823 0.884 -31.142 1.00 88.81 185 PHE A C 1
ATOM 1435 O O . PHE A 1 185 ? 21.905 0.834 -30.318 1.00 88.81 185 PHE A O 1
ATOM 1442 N N . GLU A 1 186 ? 23.225 -0.181 -31.835 1.00 92.38 186 GLU A N 1
ATOM 1443 C CA . GLU A 1 186 ? 22.608 -1.499 -31.698 1.00 92.38 186 GLU A CA 1
ATOM 1444 C C . GLU A 1 186 ? 22.764 -2.032 -30.267 1.00 92.38 186 GLU A C 1
ATOM 1446 O O . GLU A 1 186 ? 21.780 -2.422 -29.628 1.00 92.38 186 GLU A O 1
ATOM 1451 N N . ASN A 1 187 ? 23.981 -1.972 -29.716 1.00 92.44 187 ASN A N 1
ATOM 1452 C CA . ASN A 1 187 ? 24.248 -2.403 -28.347 1.00 92.44 187 ASN A CA 1
ATOM 1453 C C . ASN A 1 187 ? 23.465 -1.568 -27.328 1.00 92.44 187 ASN A C 1
ATOM 1455 O O . ASN A 1 187 ? 22.838 -2.132 -26.430 1.00 92.44 187 ASN A O 1
ATOM 1459 N N . ARG A 1 188 ? 23.414 -0.237 -27.483 1.00 89.38 188 ARG A N 1
ATOM 1460 C CA . ARG A 1 188 ? 22.573 0.632 -26.637 1.00 89.38 188 ARG A CA 1
ATOM 1461 C C . ARG A 1 188 ? 21.094 0.259 -26.726 1.00 89.38 188 ARG A C 1
ATOM 1463 O O . ARG A 1 188 ? 20.431 0.219 -25.692 1.00 89.38 188 ARG A O 1
ATOM 1470 N N . GLY A 1 189 ? 20.587 -0.046 -27.921 1.00 87.12 189 GLY A N 1
ATOM 1471 C CA . GLY A 1 189 ? 19.219 -0.526 -28.125 1.00 87.12 189 GLY A CA 1
ATOM 1472 C C . GLY A 1 189 ? 18.941 -1.822 -27.358 1.00 87.12 189 GLY A C 1
ATOM 1473 O O . GLY A 1 189 ? 17.963 -1.892 -26.611 1.00 87.12 189 GLY A O 1
ATOM 1474 N N . LYS A 1 190 ? 19.843 -2.810 -27.453 1.00 90.38 190 LYS A N 1
ATOM 1475 C CA . LYS A 1 190 ? 19.757 -4.076 -26.700 1.00 90.38 190 LYS A CA 1
ATOM 1476 C C . LYS A 1 190 ? 19.764 -3.834 -25.188 1.00 90.38 190 LYS A C 1
ATOM 1478 O O . LYS A 1 190 ? 18.898 -4.361 -24.492 1.00 90.38 190 LYS A O 1
ATOM 1483 N N . TYR A 1 191 ? 20.677 -3.005 -24.676 1.00 90.94 191 TYR A N 1
ATOM 1484 C CA . TYR A 1 191 ? 20.740 -2.682 -23.245 1.00 90.94 191 TYR A CA 1
ATOM 1485 C C . TYR A 1 191 ? 19.486 -1.965 -22.739 1.00 90.94 191 TYR A C 1
ATOM 1487 O O . TYR A 1 191 ? 19.023 -2.276 -21.644 1.00 90.94 191 TYR A O 1
ATOM 1495 N N . LEU A 1 192 ? 18.903 -1.052 -23.523 1.00 88.94 192 LEU A N 1
ATOM 1496 C CA . LEU A 1 192 ? 17.635 -0.404 -23.171 1.00 88.94 192 LEU A CA 1
ATOM 1497 C C . LEU A 1 192 ? 16.483 -1.410 -23.110 1.00 88.94 192 LEU A C 1
ATOM 1499 O O . LEU A 1 192 ? 15.657 -1.338 -22.206 1.00 88.94 192 LEU A O 1
ATOM 1503 N N . LEU A 1 193 ? 16.445 -2.372 -24.033 1.00 88.62 193 LEU A N 1
ATOM 1504 C CA . LEU A 1 193 ? 15.381 -3.371 -24.093 1.00 88.62 193 LEU A CA 1
ATOM 1505 C C . LEU A 1 193 ? 15.489 -4.378 -22.935 1.00 88.62 193 LEU A C 1
ATOM 1507 O O . LEU A 1 193 ? 14.516 -4.584 -22.207 1.00 88.62 193 LEU A O 1
ATOM 1511 N N . TYR A 1 194 ? 16.682 -4.931 -22.688 1.00 91.31 194 TYR A N 1
ATOM 1512 C CA . TYR A 1 194 ? 16.926 -5.803 -21.531 1.00 91.31 194 TYR A CA 1
ATOM 1513 C C . TYR A 1 194 ? 16.746 -5.057 -20.205 1.00 91.31 194 TYR A C 1
ATOM 1515 O O . TYR A 1 194 ? 16.094 -5.571 -19.296 1.00 91.31 194 TYR A O 1
ATOM 1523 N N . GLY A 1 195 ? 17.263 -3.830 -20.104 1.00 87.12 195 GLY A N 1
ATOM 1524 C CA . GLY A 1 195 ? 17.073 -2.964 -18.942 1.00 87.12 195 GLY A CA 1
ATOM 1525 C C . GLY A 1 195 ? 15.594 -2.693 -18.668 1.00 87.12 195 GLY A C 1
ATOM 1526 O O . GLY A 1 195 ? 15.148 -2.835 -17.530 1.00 87.12 195 GLY A O 1
ATOM 1527 N N . GLY A 1 196 ? 14.811 -2.414 -19.714 1.00 86.31 196 GLY A N 1
ATOM 1528 C CA . GLY A 1 196 ? 13.361 -2.251 -19.630 1.00 86.31 196 GLY A CA 1
ATOM 1529 C C . GLY A 1 196 ? 12.662 -3.480 -19.043 1.00 86.31 196 GLY A C 1
ATOM 1530 O O . GLY A 1 196 ? 11.871 -3.337 -18.112 1.00 86.31 196 GLY A O 1
ATOM 1531 N N . ILE A 1 197 ? 12.999 -4.690 -19.510 1.00 91.19 197 ILE A N 1
ATOM 1532 C CA . ILE A 1 197 ? 12.438 -5.948 -18.980 1.00 91.19 197 ILE A CA 1
ATOM 1533 C C . ILE A 1 197 ? 12.746 -6.108 -17.483 1.00 91.19 197 ILE A C 1
ATOM 1535 O O . ILE A 1 197 ? 11.837 -6.387 -16.698 1.00 91.19 197 ILE A O 1
ATOM 1539 N N . TYR A 1 198 ? 13.997 -5.890 -17.066 1.00 91.44 198 TYR A N 1
ATOM 1540 C CA . TYR A 1 198 ? 14.380 -5.979 -15.651 1.00 91.44 198 TYR A CA 1
ATOM 1541 C C . TYR A 1 198 ? 13.607 -4.983 -14.780 1.00 91.44 198 TYR A C 1
ATOM 1543 O O . TYR A 1 198 ? 13.110 -5.353 -13.713 1.00 91.44 198 TYR A O 1
ATOM 1551 N N . VAL A 1 199 ? 13.451 -3.741 -15.245 1.00 89.12 199 VAL A N 1
ATOM 1552 C CA . VAL A 1 199 ? 12.688 -2.708 -14.533 1.00 89.12 199 VAL A CA 1
ATOM 1553 C C . VAL A 1 199 ? 11.210 -3.100 -14.400 1.00 89.12 199 VAL A C 1
ATOM 1555 O O . VAL A 1 199 ? 10.643 -2.919 -13.322 1.00 89.12 199 VAL A O 1
ATOM 1558 N N . VAL A 1 200 ? 10.594 -3.699 -15.430 1.00 87.19 200 VAL A N 1
ATOM 1559 C CA . VAL A 1 200 ? 9.210 -4.214 -15.347 1.00 87.19 200 VAL A CA 1
ATOM 1560 C C . VAL A 1 200 ? 9.090 -5.325 -14.308 1.00 87.19 200 VAL A C 1
ATOM 1562 O O . VAL A 1 200 ? 8.181 -5.281 -13.480 1.00 87.19 200 VAL A O 1
ATOM 1565 N N . ILE A 1 201 ? 10.000 -6.305 -14.316 1.00 90.81 201 ILE A N 1
ATOM 1566 C CA . ILE A 1 201 ? 9.967 -7.429 -13.367 1.00 90.81 201 ILE A CA 1
ATOM 1567 C C . ILE A 1 201 ? 10.106 -6.917 -11.929 1.00 90.81 201 ILE A C 1
ATOM 1569 O O . ILE A 1 201 ? 9.313 -7.287 -11.062 1.00 90.81 201 ILE A O 1
ATOM 1573 N N . ILE A 1 202 ? 11.065 -6.022 -11.675 1.00 89.31 202 ILE A N 1
ATOM 1574 C CA . ILE A 1 202 ? 11.260 -5.413 -10.353 1.00 89.31 202 ILE A CA 1
ATOM 1575 C C . ILE A 1 202 ? 10.032 -4.581 -9.956 1.00 89.31 202 ILE A C 1
ATOM 1577 O O . ILE A 1 202 ? 9.558 -4.692 -8.825 1.00 89.31 202 ILE A O 1
ATOM 1581 N N . GLY A 1 203 ? 9.465 -3.802 -10.881 1.00 83.50 203 GLY A N 1
ATOM 1582 C CA . GLY A 1 203 ? 8.238 -3.036 -10.652 1.00 83.50 203 GLY A CA 1
ATOM 1583 C C . GLY A 1 203 ? 7.044 -3.925 -10.282 1.00 83.50 203 GLY A C 1
ATOM 1584 O O . GLY A 1 203 ? 6.311 -3.619 -9.338 1.00 83.50 203 GLY A O 1
ATOM 1585 N N . LEU A 1 204 ? 6.874 -5.068 -10.954 1.00 85.81 204 LEU A N 1
ATOM 1586 C CA . LEU A 1 204 ? 5.840 -6.061 -10.637 1.00 85.81 204 LEU A CA 1
ATOM 1587 C C . LEU A 1 204 ? 6.068 -6.729 -9.273 1.00 85.81 204 LEU A C 1
ATOM 1589 O O . LEU A 1 204 ? 5.128 -6.894 -8.493 1.00 85.81 204 LEU A O 1
ATOM 1593 N N . LEU A 1 205 ? 7.311 -7.071 -8.932 1.00 87.81 205 LEU A N 1
ATOM 1594 C CA . LEU A 1 205 ? 7.639 -7.631 -7.617 1.00 87.81 205 LEU A CA 1
ATOM 1595 C C . LEU A 1 205 ? 7.370 -6.625 -6.488 1.00 87.81 205 LEU A C 1
ATOM 1597 O O . LEU A 1 205 ? 6.765 -6.982 -5.478 1.00 87.81 205 LEU A O 1
ATOM 1601 N N . LEU A 1 206 ? 7.732 -5.353 -6.670 1.00 83.88 206 LEU A N 1
ATOM 1602 C CA . LEU A 1 206 ? 7.468 -4.302 -5.682 1.00 83.88 206 LEU A CA 1
ATOM 1603 C C . LEU A 1 206 ? 5.967 -4.027 -5.519 1.00 83.88 206 LEU A C 1
ATOM 1605 O O . LEU A 1 206 ? 5.478 -3.900 -4.393 1.00 83.88 206 LEU A O 1
ATOM 1609 N N . THR A 1 207 ? 5.218 -3.979 -6.622 1.00 79.19 207 THR A N 1
ATOM 1610 C CA . THR A 1 207 ? 3.764 -3.760 -6.579 1.00 79.19 207 THR A CA 1
ATOM 1611 C C . THR A 1 207 ? 3.037 -4.939 -5.938 1.00 79.19 207 THR A C 1
ATOM 1613 O O . THR A 1 207 ? 2.202 -4.719 -5.060 1.00 79.19 207 THR A O 1
ATOM 1616 N N . THR A 1 208 ? 3.386 -6.184 -6.272 1.00 84.44 208 THR A N 1
ATOM 1617 C CA . THR A 1 208 ? 2.791 -7.365 -5.618 1.00 84.44 208 THR A CA 1
ATOM 1618 C C . THR A 1 208 ? 3.129 -7.432 -4.126 1.00 84.44 208 THR A C 1
ATOM 1620 O O . THR A 1 208 ? 2.230 -7.654 -3.308 1.00 84.44 208 THR A O 1
ATOM 1623 N N . TYR A 1 209 ? 4.375 -7.137 -3.738 1.00 87.12 209 TYR A N 1
ATOM 1624 C CA . TYR A 1 209 ? 4.787 -7.092 -2.331 1.00 87.12 209 TYR A CA 1
ATOM 1625 C C . TYR A 1 209 ? 4.043 -6.008 -1.530 1.00 87.12 209 TYR A C 1
ATOM 1627 O O . TYR A 1 209 ? 3.718 -6.214 -0.359 1.00 87.12 209 TYR A O 1
ATOM 1635 N N . SER A 1 210 ? 3.679 -4.886 -2.165 1.00 79.00 210 SER A N 1
ATOM 1636 C CA . SER A 1 210 ? 2.928 -3.793 -1.523 1.00 79.00 210 SER A CA 1
ATOM 1637 C C . SER A 1 210 ? 1.488 -4.166 -1.116 1.00 79.00 210 SER A C 1
ATOM 1639 O O . SER A 1 210 ? 0.905 -3.526 -0.236 1.00 79.00 210 SER A O 1
ATOM 1641 N N . ILE A 1 211 ? 0.912 -5.238 -1.677 1.00 83.19 211 ILE A N 1
ATOM 1642 C CA . ILE A 1 211 ? -0.469 -5.673 -1.386 1.00 83.19 211 ILE A CA 1
ATOM 1643 C C . ILE A 1 211 ? -0.590 -6.275 0.026 1.00 83.19 211 ILE A C 1
ATOM 1645 O O . ILE A 1 211 ? -1.621 -6.120 0.690 1.00 83.19 211 ILE A O 1
ATOM 1649 N N . ILE A 1 212 ? 0.458 -6.946 0.514 1.00 83.81 212 ILE A N 1
ATOM 1650 C CA . ILE A 1 212 ? 0.472 -7.610 1.828 1.00 83.81 212 ILE A CA 1
ATOM 1651 C C . ILE A 1 212 ? 0.274 -6.603 2.979 1.00 83.81 212 ILE A C 1
ATOM 1653 O O . ILE A 1 212 ? -0.664 -6.789 3.766 1.00 83.81 212 ILE A O 1
ATOM 1657 N N . PRO A 1 213 ? 1.069 -5.516 3.102 1.00 80.94 213 PRO A N 1
ATOM 1658 C CA . PRO A 1 213 ? 0.859 -4.531 4.160 1.00 80.94 213 PRO A CA 1
ATOM 1659 C C . PRO A 1 213 ? -0.480 -3.797 4.016 1.00 80.94 213 PRO A C 1
ATOM 1661 O O . PRO A 1 213 ? -1.094 -3.482 5.034 1.00 80.94 213 PRO A O 1
ATOM 1664 N N . LEU A 1 214 ? -0.991 -3.597 2.794 1.00 77.81 214 LEU A N 1
ATOM 1665 C CA . LEU A 1 214 ? -2.289 -2.952 2.570 1.00 77.81 214 LEU A CA 1
ATOM 1666 C C . LEU A 1 214 ? -3.450 -3.763 3.172 1.00 77.81 214 LEU A C 1
ATOM 1668 O O . LEU A 1 214 ? -4.340 -3.202 3.814 1.00 77.81 214 LEU A O 1
ATOM 1672 N N . ARG A 1 215 ? -3.425 -5.098 3.038 1.00 82.19 215 ARG A N 1
ATOM 1673 C CA . ARG A 1 215 ? -4.424 -5.979 3.672 1.00 82.19 215 ARG A CA 1
ATOM 1674 C C . ARG A 1 215 ? -4.414 -5.850 5.195 1.00 82.19 215 ARG A C 1
ATOM 1676 O O . ARG A 1 215 ? -5.480 -5.762 5.810 1.00 82.19 215 ARG A O 1
ATOM 1683 N N . ASN A 1 216 ? -3.225 -5.798 5.794 1.00 80.56 216 ASN A N 1
ATOM 1684 C CA . ASN A 1 216 ? -3.074 -5.624 7.240 1.00 80.56 216 ASN A CA 1
ATOM 1685 C C . ASN A 1 216 ? -3.538 -4.233 7.689 1.00 80.56 216 ASN A C 1
ATOM 1687 O O . ASN A 1 216 ? -4.239 -4.115 8.695 1.00 80.56 216 ASN A O 1
ATOM 1691 N N . ALA A 1 217 ? -3.233 -3.195 6.910 1.00 76.81 217 ALA A N 1
ATOM 1692 C CA . ALA A 1 217 ? -3.686 -1.836 7.164 1.00 76.81 217 ALA A CA 1
ATOM 1693 C C . ALA A 1 217 ? -5.225 -1.750 7.152 1.00 76.81 217 ALA A C 1
ATOM 1695 O O . ALA A 1 217 ? -5.817 -1.222 8.094 1.00 76.81 217 ALA A O 1
ATOM 1696 N N . ILE A 1 218 ? -5.894 -2.346 6.157 1.00 80.88 218 ILE A N 1
ATOM 1697 C CA . ILE A 1 218 ? -7.365 -2.392 6.083 1.00 80.88 218 ILE A CA 1
ATOM 1698 C C . ILE A 1 218 ? -7.957 -3.099 7.309 1.00 80.88 218 ILE A C 1
ATOM 1700 O O . ILE A 1 218 ? -8.945 -2.625 7.870 1.00 80.88 218 ILE A O 1
ATOM 1704 N N . LYS A 1 219 ? -7.353 -4.206 7.762 1.00 80.44 219 LYS A N 1
ATOM 1705 C CA . LYS A 1 219 ? -7.796 -4.910 8.975 1.00 80.44 219 LYS A CA 1
ATOM 1706 C C . LYS A 1 219 ? -7.672 -4.022 10.222 1.00 80.44 219 LYS A C 1
ATOM 1708 O O . LYS A 1 219 ? -8.615 -3.961 11.005 1.00 80.44 219 LYS A O 1
ATOM 1713 N N . SER A 1 220 ? -6.568 -3.288 10.363 1.00 78.62 220 SER A N 1
ATOM 1714 C CA . SER A 1 220 ? -6.351 -2.340 11.468 1.00 78.62 220 SER A CA 1
ATOM 1715 C C . SER A 1 220 ? -7.326 -1.160 11.428 1.00 78.62 220 SER A C 1
ATOM 1717 O O . SER A 1 220 ? -7.854 -0.761 12.464 1.00 78.62 220 SER A O 1
ATOM 1719 N N . LYS A 1 221 ? -7.623 -0.623 10.236 1.00 78.69 221 LYS A N 1
ATOM 1720 C CA . LYS A 1 221 ? -8.627 0.437 10.073 1.00 78.69 221 LYS A CA 1
ATOM 1721 C C . LYS A 1 221 ? -10.026 -0.046 10.467 1.00 78.69 221 LYS A C 1
ATOM 1723 O O . LYS A 1 221 ? -10.722 0.661 11.184 1.00 78.69 221 LYS A O 1
ATOM 1728 N N . ARG A 1 222 ? -10.408 -1.272 10.086 1.00 73.81 222 ARG A N 1
ATOM 1729 C CA . ARG A 1 222 ? -11.685 -1.884 10.508 1.00 73.81 222 ARG A CA 1
ATOM 1730 C C . ARG A 1 222 ? -11.816 -1.961 12.031 1.00 73.81 222 ARG A C 1
ATOM 1732 O O . ARG A 1 222 ? -12.891 -1.699 12.554 1.00 73.81 222 ARG A O 1
ATOM 1739 N N . GLN A 1 223 ? -10.728 -2.288 12.730 1.00 70.31 223 GLN A N 1
ATOM 1740 C CA . GLN A 1 223 ? -10.705 -2.287 14.196 1.00 70.31 223 GLN A CA 1
ATOM 1741 C C . GLN A 1 223 ? -10.846 -0.866 14.766 1.00 70.31 223 GLN A C 1
ATOM 1743 O O . GLN A 1 223 ? -11.607 -0.648 15.702 1.00 70.31 223 GLN A O 1
ATOM 1748 N N . LEU A 1 224 ? -10.157 0.117 14.177 1.00 73.50 224 LEU A N 1
ATOM 1749 C CA . LEU A 1 224 ? -10.196 1.512 14.630 1.00 73.50 224 LEU A CA 1
ATOM 1750 C C . LEU A 1 224 ? -11.570 2.171 14.467 1.00 73.50 224 LEU A C 1
ATOM 1752 O O . LEU A 1 224 ? -12.025 2.845 15.393 1.00 73.50 224 LEU A O 1
ATOM 1756 N N . ASP A 1 225 ? -12.208 1.985 13.312 1.00 73.56 225 ASP A N 1
ATOM 1757 C CA . ASP A 1 225 ? -13.463 2.668 12.978 1.00 73.56 225 ASP A CA 1
ATOM 1758 C C . ASP A 1 225 ? -14.674 2.023 13.667 1.00 73.56 225 ASP A C 1
ATOM 1760 O O . ASP A 1 225 ? -15.777 2.556 13.614 1.00 73.56 225 ASP A O 1
ATOM 1764 N N . GLY A 1 226 ? -14.498 0.860 14.301 1.00 64.12 226 GLY A N 1
ATOM 1765 C CA . GLY A 1 226 ? -15.592 0.121 14.926 1.00 64.12 226 GLY A CA 1
ATOM 1766 C C . GLY A 1 226 ? -16.666 -0.355 13.941 1.00 64.12 226 GLY A C 1
ATOM 1767 O O . GLY A 1 226 ? -17.685 -0.911 14.351 1.00 64.12 226 GLY A O 1
ATOM 1768 N N . ILE A 1 227 ? -16.437 -0.175 12.637 1.00 62.19 227 ILE A N 1
ATOM 1769 C CA . ILE A 1 227 ? -17.311 -0.634 11.565 1.00 62.19 227 ILE A CA 1
ATOM 1770 C C . ILE A 1 227 ? -17.107 -2.144 11.440 1.00 62.19 227 ILE A C 1
ATOM 1772 O O . ILE A 1 227 ? -16.301 -2.642 10.647 1.00 62.19 227 ILE A O 1
ATOM 1776 N N . ASN A 1 228 ? -17.858 -2.887 12.249 1.00 52.06 228 ASN A N 1
ATOM 1777 C CA . ASN A 1 228 ? -18.032 -4.319 12.074 1.00 52.06 228 ASN A CA 1
ATOM 1778 C C . ASN A 1 228 ? -18.948 -4.517 10.860 1.00 52.06 228 ASN A C 1
ATOM 1780 O O . ASN A 1 228 ? -20.150 -4.724 10.985 1.00 52.06 228 ASN A O 1
ATOM 1784 N N . LEU A 1 229 ? -18.380 -4.435 9.657 1.00 50.84 229 LEU A N 1
ATOM 1785 C CA . LEU A 1 229 ? -18.963 -5.096 8.495 1.00 50.84 229 LEU A CA 1
ATOM 1786 C C . LEU A 1 229 ? -18.888 -6.599 8.794 1.00 50.84 229 LEU A C 1
ATOM 1788 O O . LEU A 1 229 ? -17.902 -7.251 8.433 1.00 50.84 229 LEU A O 1
ATOM 1792 N N . GLY A 1 230 ? -19.867 -7.127 9.541 1.00 49.59 230 GLY A N 1
ATOM 1793 C CA . GLY A 1 230 ? -19.976 -8.557 9.838 1.00 49.59 230 GLY A CA 1
ATOM 1794 C C . GLY A 1 230 ? -19.762 -9.339 8.549 1.00 49.59 230 GLY A C 1
ATOM 1795 O O . GLY A 1 230 ? -20.267 -8.879 7.529 1.00 49.59 230 GLY A O 1
ATOM 1796 N N . LYS A 1 231 ? -18.934 -10.411 8.588 1.00 51.09 231 LYS A N 1
ATOM 1797 C CA . LYS A 1 231 ? -18.415 -11.187 7.430 1.00 51.09 231 LYS A CA 1
ATOM 1798 C C . LYS A 1 231 ? -18.974 -10.634 6.126 1.00 51.09 231 LYS A C 1
ATOM 1800 O O . LYS A 1 231 ? -20.023 -11.094 5.678 1.00 51.09 231 LYS A O 1
ATOM 1805 N N . THR A 1 232 ? -18.340 -9.590 5.590 1.00 46.53 232 THR A N 1
ATOM 1806 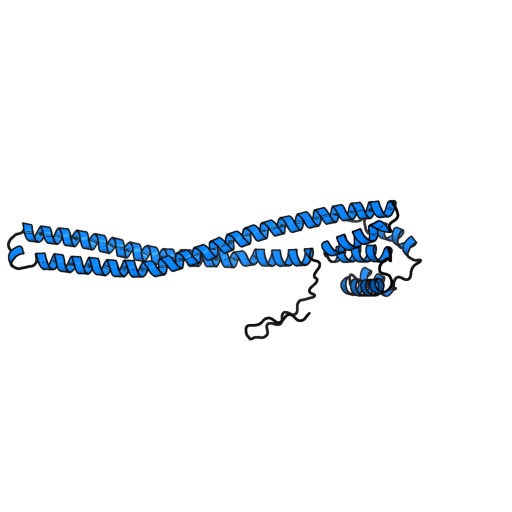C CA . THR A 1 232 ? -18.848 -8.920 4.395 1.00 46.53 232 THR A CA 1
ATOM 1807 C C . THR A 1 232 ? -19.006 -10.005 3.349 1.00 46.53 232 THR A C 1
ATOM 1809 O O . THR A 1 232 ? -18.011 -10.566 2.885 1.00 46.53 232 THR A O 1
ATOM 1812 N N . ARG A 1 233 ? -20.252 -10.375 3.033 1.00 45.25 233 ARG A N 1
ATOM 1813 C CA . ARG A 1 233 ? -20.549 -11.293 1.938 1.00 45.25 233 ARG A CA 1
ATOM 1814 C C . ARG A 1 233 ? -20.354 -10.487 0.663 1.00 45.25 233 ARG A C 1
ATOM 1816 O O . ARG A 1 233 ? -21.307 -10.164 -0.033 1.00 45.25 233 ARG A O 1
ATOM 1823 N N . LEU A 1 234 ? -19.102 -10.122 0.394 1.00 43.59 234 LEU A N 1
ATOM 1824 C CA . LEU A 1 234 ? -18.638 -9.704 -0.915 1.00 43.59 234 LEU A CA 1
ATOM 1825 C C . LEU A 1 234 ? -18.791 -10.942 -1.796 1.00 43.59 234 LEU A C 1
ATOM 1827 O O . LEU A 1 234 ? -17.880 -11.758 -1.918 1.00 43.59 234 LEU A O 1
ATOM 1831 N N . LYS A 1 235 ? -20.000 -11.145 -2.323 1.00 53.47 235 LYS A N 1
ATOM 1832 C CA . LYS A 1 235 ? -20.206 -12.085 -3.413 1.00 53.47 235 LYS A CA 1
ATOM 1833 C C . LYS A 1 235 ? -19.618 -11.419 -4.647 1.00 53.47 235 LYS A C 1
ATOM 1835 O O . LYS A 1 235 ? -20.066 -10.361 -5.077 1.00 53.47 235 LYS A O 1
ATOM 1840 N N . TRP A 1 236 ? -18.557 -12.024 -5.162 1.00 45.03 236 TRP A N 1
ATOM 1841 C CA . TRP A 1 236 ? -18.096 -11.752 -6.510 1.00 45.03 236 TRP A CA 1
ATOM 1842 C C . TRP A 1 236 ? -19.181 -12.253 -7.465 1.00 45.03 236 TRP A C 1
ATOM 1844 O O . TRP A 1 236 ? -19.463 -13.450 -7.490 1.00 45.03 236 TRP A O 1
ATOM 1854 N N . ASN A 1 237 ? -19.819 -11.354 -8.216 1.00 62.72 237 ASN A N 1
ATOM 1855 C CA . ASN A 1 237 ? -20.967 -11.705 -9.061 1.00 62.72 237 ASN A CA 1
ATOM 1856 C C . ASN A 1 23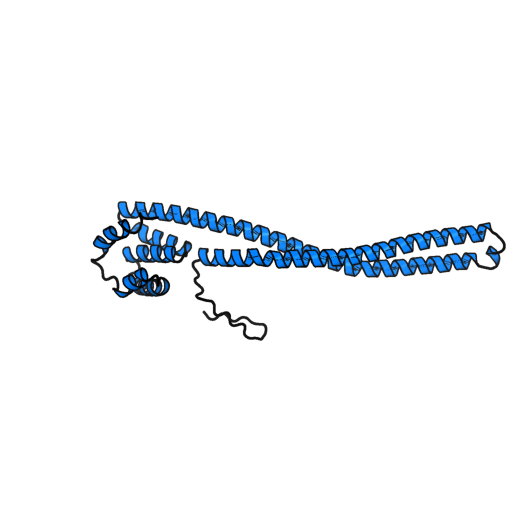7 ? -20.561 -12.246 -10.443 1.00 62.72 237 ASN A C 1
ATOM 1858 O O . ASN A 1 237 ? -21.376 -12.264 -11.357 1.00 62.72 237 ASN A O 1
ATOM 1862 N N . GLY A 1 238 ? -19.307 -12.661 -10.635 1.00 54.91 238 GLY A N 1
ATOM 1863 C CA . GLY A 1 238 ? -18.853 -13.290 -11.881 1.00 54.91 238 GLY A CA 1
ATOM 1864 C C . GLY A 1 238 ? -18.742 -12.359 -13.098 1.00 54.91 238 GLY A C 1
ATOM 1865 O O . GLY A 1 238 ? -18.144 -12.761 -14.086 1.00 54.91 238 GLY A O 1
ATOM 1866 N N . GLY A 1 239 ? -19.224 -11.114 -13.028 1.00 46.94 239 GLY A N 1
ATOM 1867 C CA . GLY A 1 239 ? -19.104 -10.122 -14.099 1.00 46.94 239 GLY A CA 1
ATOM 1868 C C . GLY A 1 239 ? -18.749 -8.747 -13.547 1.00 46.94 239 GLY A C 1
ATOM 1869 O O . GLY A 1 239 ? -19.620 -8.075 -13.012 1.00 46.94 239 GLY A O 1
ATOM 1870 N N . ALA A 1 240 ? -17.463 -8.379 -13.633 1.00 42.59 240 ALA A N 1
ATOM 1871 C CA . ALA A 1 240 ? -16.845 -7.050 -13.444 1.00 42.59 240 ALA A CA 1
ATOM 187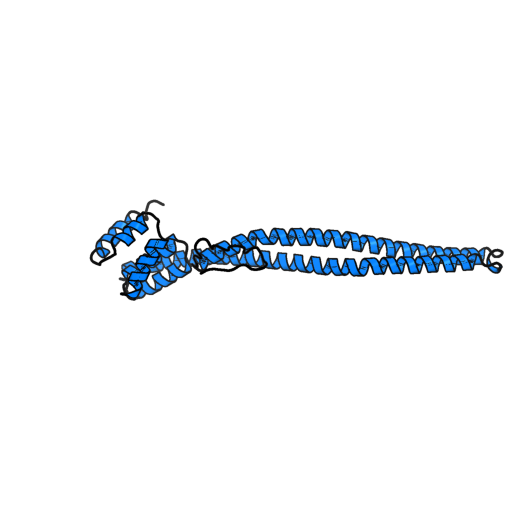2 C C . ALA A 1 240 ? -17.281 -6.151 -12.257 1.00 42.59 240 ALA A C 1
ATOM 1874 O O . ALA A 1 240 ? -16.827 -5.013 -12.158 1.00 42.59 240 ALA A O 1
ATOM 1875 N N . GLY A 1 241 ? -18.113 -6.631 -11.334 1.00 39.41 241 GLY A N 1
ATOM 1876 C CA . GLY A 1 241 ? -18.701 -5.832 -10.269 1.00 39.41 241 GLY A CA 1
ATOM 1877 C C . GLY A 1 241 ? -18.769 -6.588 -8.951 1.00 39.41 241 GLY A C 1
ATOM 1878 O O . GLY A 1 241 ? -19.102 -7.775 -8.888 1.00 39.41 241 GLY A O 1
ATOM 1879 N N . VAL A 1 242 ? -18.461 -5.865 -7.879 1.00 44.72 242 VAL A N 1
ATOM 1880 C CA . VAL A 1 242 ? -18.553 -6.340 -6.504 1.00 44.72 242 VAL A CA 1
ATOM 1881 C C . VAL A 1 242 ? -19.700 -5.592 -5.838 1.00 44.72 242 VAL A C 1
ATOM 1883 O O . VAL A 1 242 ? -19.606 -4.390 -5.608 1.00 44.72 242 VAL A O 1
ATOM 1886 N N . THR A 1 243 ? -20.798 -6.285 -5.540 1.00 46.28 243 THR A N 1
ATOM 1887 C CA . THR A 1 243 ? -21.930 -5.676 -4.827 1.00 46.28 243 THR A CA 1
ATOM 1888 C C . THR A 1 243 ? -21.782 -5.872 -3.326 1.00 46.28 243 THR A C 1
ATOM 1890 O O . THR A 1 243 ? -21.713 -7.004 -2.842 1.00 46.28 243 THR A O 1
ATOM 1893 N N . LEU A 1 244 ? -21.772 -4.763 -2.590 1.00 37.56 244 LEU A N 1
ATOM 1894 C CA . LEU A 1 244 ? -21.908 -4.735 -1.137 1.00 37.56 244 LEU A CA 1
ATOM 1895 C C . LEU A 1 244 ? -23.400 -4.782 -0.785 1.00 37.56 244 LEU A C 1
ATOM 1897 O O . LEU A 1 244 ? -24.141 -3.866 -1.133 1.00 37.56 244 LEU A O 1
ATOM 1901 N N . ARG A 1 245 ? -23.845 -5.848 -0.110 1.00 45.53 245 ARG A N 1
ATOM 1902 C CA . ARG A 1 245 ? -25.110 -5.824 0.639 1.00 45.53 245 ARG A CA 1
ATOM 1903 C C . ARG A 1 245 ? -24.798 -5.392 2.068 1.00 45.53 245 ARG A C 1
ATOM 1905 O O . ARG A 1 245 ? -23.992 -6.058 2.722 1.00 45.53 245 ARG A O 1
ATOM 1912 N N . PHE A 1 246 ? -25.393 -4.276 2.475 1.00 48.84 246 PHE A N 1
ATOM 1913 C CA . PHE A 1 246 ? -25.455 -3.825 3.862 1.00 48.84 246 PHE A CA 1
ATOM 1914 C C . PHE A 1 246 ? -26.627 -4.508 4.564 1.00 48.84 246 PHE A C 1
ATOM 1916 O O . PHE A 1 246 ? -27.642 -4.760 3.871 1.00 48.84 246 PHE A O 1
#

Secondary structure (DSSP, 8-state):
--SHHHHHHHHHHHHTTS---HHHHHHHHTT-HHHHHHHHHHHHHH-TT-HHHHHHHHHHHHHTT-HHHHHHHHHHHGGGS-HHHHHHHHHHHHHHHHHHHHHHHHHHHHHHHHHHHHHHHHHHHHHHHHHHHHHHHHHHHHHHHHHHHHHHHHHHTSHHHHS-HHHHHHHHHHHHHHHHHHHHHHHHHHHHHHHHHHHHHHHHHHHHHHHHHHHHHHHHHHHHH----TT---EE-SSS-EEPP-

Radius of gyration: 37.0 Å; chains: 1; bounding box: 81×30×104 Å

Foldseek 3Di:
DPPPPPVVVVVVVVVVVDDDPPVLVVCVVVVVLVVNLVSLVVVCVVPVLPLVSLVVNLVSLVSVLQLVSNLVSLVSNQVVDDPVVNVVSVVVNVVSVVVLCVLVVLLVVLVVLLVVLLVLLVVLLVLLVVLVVVLVVLLVVLVVLLVVLVVLQVVCVPPVNVVPPVSNVVSNVVSVVSNVVSVVSNVSSVCSNVVSVVSNVVSVVSNVVSVVSVVVSVVSVCSHNSPCPPVFPQPPPVPPDTDTDD

pLDDT: mean 81.66, std 15.82, range [37.56, 96.69]

Sequence (246 aa):
EFGLCHFAHDITARFRAQPTPPSTLKSLNNGAFVDSEEEWRRVAFFAPNWRPLHFNLAVLAEAQGKLGTAVSEYKEFRPHGSPDEQLIVDQRLDELGRRKMKISGAYKRQIALSATSMTLGVGAIGGAVAMFILGPRQTEKAKEWDAAAEQVAAMGNAPGCVEDTSCYNYYQEQAHVLRADADKFENRGKYLLYGGIYVVIIGLLLTTYSIIPLRNAIKSKRQLDGINLGKTRLKWNGGAGVTLRF

Organism: NCBI:txid54